Protein AF-A0A316VEH6-F1 (afdb_monomer)

Sequence (297 aa):
MTDTTSPKEAETTAIEPKDEKKEEDKIEHIIILSTRIDFNDVVLICKGDKEDCFIHFHVESAVLACVSSPFASLLTDCKNEKEDANTIKTFLNVVYGKPDLAVCDSFHHLFMVLELGDKFCATFVVDRMIFQLCEILRVYVEEQKPLTSRYSNAVILKLLSLCRKINHKQVLASQLAFNTLKSTILRHWHQYVLKCGAKFFGKCACSCRNCACVSMFCHQNRTFDDKSSKLSVDMFFPKQSSTEYFSALELLLFTNALKTYLHNGGDAEKALFEFLSPQFKMESNNAATRVVLSFVE

Foldseek 3Di:
DDDDDDDDDDDDDDDDPPPPPPPQQAEAEDELDPVCQVQFPDWDWAAAPDPRYIYTYGDHLVLLVVQFVQSVVCVVPVDDDHDYPVLVSCLVCQSVVNPPVVVPQALVSLVSNLVVCQVRVRQSSVLVSLVSLLVVLCCCLPVVDQGRYPLALCSLLVLLVVLLCVLVVVGRYDPVSSVSSVVSCQLRVVSSLVSLPWDQDAPPPDPPPDCPDPDPPVQQPSPRPPVPGPDDLCSSVVDPSNCVVDDLLSSVLLRVLVVQCRVRRNRNPRSSCSSNDPDPPPPPDDDPVVVSVVVVD

Nearest PDB structures (foldseek):
  3hqi-assembly1_B  TM=6.673E-01  e=2.520E-02  Homo sapiens
  6guw-assembly1_A-2  TM=6.532E-01  e=1.135E-01  Danio rerio

pLDDT: mean 72.26, std 20.68, range [29.27, 96.44]

Secondary structure (DSSP, 8-state):
-------------------------EEEEEES-GGGGGG--EEEEEE-SSTTEEEEEEE-HHHHHHH-HHHHHHTTS-------HHHHHHHHHHHTT-----TTS-HHHHHHHHHHHHHTT-HHHHHHHHHHHHHHHHHHHHS-PPP--TTGGGHHHHHHHHHHHHHTTSS---HHHHHHHHHHHHHHHHHHHHHTT-----------TT-----GGGGTT----TTT----GGGG-SSGGGGGGS-HHHHHHHHHHHHHHHHTTS-HHHHHHHHH-S-------SSHHHHHHTT--

Radius of gyration: 29.0 Å; Cα contacts (8 Å, |Δi|>4): 314; chains: 1; bounding box: 128×42×58 Å

Organism: NCBI:txid1280837

InterPro domains:
  IPR011333 SKP1/BTB/POZ domain superfamily [G3DSA:3.30.710.10] (19-182)
  IPR011333 SKP1/BTB/POZ domain superfamily [SSF54695] (38-135)

Structure (mmCIF, N/CA/C/O backbone):
data_AF-A0A316VEH6-F1
#
_entry.id   AF-A0A316VEH6-F1
#
loop_
_atom_site.group_PDB
_atom_site.id
_atom_site.type_symbol
_atom_site.label_atom_id
_atom_site.label_alt_id
_atom_site.label_comp_id
_atom_site.label_asym_id
_atom_site.label_entity_id
_atom_site.label_seq_id
_atom_site.pdbx_PDB_ins_code
_atom_site.Cartn_x
_atom_site.Cartn_y
_atom_site.Cartn_z
_atom_site.occupancy
_atom_site.B_iso_or_equiv
_atom_site.auth_seq_id
_atom_site.auth_comp_id
_atom_site.auth_asym_id
_atom_site.auth_atom_id
_atom_site.pdbx_PDB_model_num
ATOM 1 N N . MET A 1 1 ? -95.727 -6.169 21.060 1.00 38.12 1 MET A N 1
ATOM 2 C CA . MET A 1 1 ? -95.743 -7.132 19.942 1.00 38.12 1 MET A CA 1
ATOM 3 C C . MET A 1 1 ? -95.415 -6.341 18.689 1.00 38.12 1 MET A C 1
ATOM 5 O O . MET A 1 1 ? -96.108 -5.356 18.487 1.00 38.12 1 MET A O 1
ATOM 9 N N . THR A 1 2 ? -94.306 -6.699 18.019 1.00 33.94 2 THR A N 1
ATOM 10 C CA . THR A 1 2 ? -94.045 -6.674 16.550 1.00 33.94 2 THR A CA 1
ATOM 11 C C . THR A 1 2 ? -94.644 -5.510 15.729 1.00 33.94 2 THR A C 1
ATOM 13 O O . THR A 1 2 ? -95.835 -5.258 15.808 1.00 33.94 2 THR A O 1
ATOM 16 N N . ASP A 1 3 ? -93.962 -4.812 14.822 1.00 29.27 3 ASP A N 1
ATOM 17 C CA . ASP A 1 3 ? -92.719 -5.113 14.121 1.00 29.27 3 ASP A CA 1
ATOM 18 C C . ASP A 1 3 ? -92.273 -3.904 13.264 1.00 29.27 3 ASP A C 1
ATOM 20 O O . ASP A 1 3 ? -93.095 -3.104 12.818 1.00 29.27 3 ASP A O 1
ATOM 24 N N . THR A 1 4 ? -90.960 -3.854 13.023 1.00 35.16 4 THR A N 1
ATOM 25 C CA . THR A 1 4 ? -90.221 -3.338 11.846 1.00 35.16 4 THR A CA 1
ATOM 26 C C . THR A 1 4 ? -90.508 -1.956 11.239 1.00 35.16 4 THR A C 1
ATOM 28 O O . THR A 1 4 ? -91.369 -1.775 10.380 1.00 35.16 4 THR A O 1
ATOM 31 N N . THR A 1 5 ? -89.589 -1.031 11.525 1.00 37.81 5 THR A N 1
ATOM 32 C CA . THR A 1 5 ? -89.083 -0.009 10.596 1.00 37.81 5 THR A CA 1
ATOM 33 C C . THR A 1 5 ? -87.970 -0.589 9.715 1.00 37.81 5 THR A C 1
ATOM 35 O O . THR A 1 5 ? -87.075 -1.277 10.198 1.00 37.81 5 THR A O 1
ATOM 38 N N . SER A 1 6 ? -87.991 -0.256 8.424 1.00 36.12 6 SER A N 1
ATOM 39 C CA . SER A 1 6 ? -86.875 -0.440 7.491 1.00 36.12 6 SER A CA 1
ATOM 40 C C . SER A 1 6 ? -86.462 0.931 6.951 1.00 36.12 6 SER A C 1
ATOM 42 O O . SER A 1 6 ? -87.339 1.714 6.570 1.00 36.12 6 SER A O 1
ATOM 44 N N . PRO A 1 7 ? -85.155 1.240 6.910 1.00 41.44 7 PRO A N 1
ATOM 45 C CA . PRO A 1 7 ? -84.671 2.155 5.890 1.00 41.44 7 PRO A CA 1
ATOM 46 C C . PRO A 1 7 ? -83.412 1.655 5.166 1.00 41.44 7 PRO A C 1
ATOM 48 O O . PRO A 1 7 ? -82.453 1.194 5.774 1.00 41.44 7 PRO A O 1
ATOM 51 N N . LYS A 1 8 ? -83.481 1.829 3.842 1.00 38.91 8 LYS A N 1
ATOM 52 C CA . LYS A 1 8 ? -82.449 2.206 2.865 1.00 38.91 8 LYS A CA 1
ATOM 53 C C . LYS A 1 8 ? -80.982 1.888 3.176 1.00 38.91 8 LYS A C 1
ATOM 55 O O . LYS A 1 8 ? -80.353 2.484 4.045 1.00 38.91 8 LYS A O 1
ATOM 60 N N . GLU A 1 9 ? -80.457 1.056 2.286 1.00 39.56 9 GLU A N 1
ATOM 61 C CA . GLU A 1 9 ? -79.053 0.821 1.973 1.00 39.56 9 GLU A CA 1
ATOM 62 C C . GLU A 1 9 ? -78.254 2.124 1.809 1.00 39.56 9 GLU A C 1
ATOM 64 O O . GLU A 1 9 ? -78.638 3.032 1.068 1.00 39.56 9 GLU A O 1
ATOM 69 N N . ALA A 1 10 ? -77.105 2.166 2.480 1.00 37.22 10 ALA A N 1
ATOM 70 C CA . ALA A 1 10 ? -75.957 2.976 2.115 1.00 37.22 10 ALA A CA 1
ATOM 71 C C . ALA A 1 10 ? -74.755 2.025 2.063 1.00 37.22 10 ALA A C 1
ATOM 73 O O . ALA A 1 10 ? -74.460 1.339 3.042 1.00 37.22 10 ALA A O 1
ATOM 74 N N . GLU A 1 11 ? -74.116 1.950 0.898 1.00 41.16 11 GLU A N 1
ATOM 75 C CA . GLU A 1 11 ? -72.875 1.216 0.672 1.00 41.16 11 GLU A CA 1
ATOM 76 C C . GLU A 1 11 ? -71.759 1.768 1.565 1.00 41.16 11 GLU A C 1
ATOM 78 O O . GLU A 1 11 ? -71.368 2.931 1.453 1.00 41.16 11 GLU A O 1
ATOM 83 N N . THR A 1 12 ? -71.200 0.909 2.415 1.00 36.62 12 THR A N 1
ATOM 84 C CA . THR A 1 12 ? -69.905 1.131 3.060 1.00 36.62 12 THR A CA 1
ATOM 85 C C . THR A 1 12 ? -68.907 0.175 2.423 1.00 36.62 12 THR A C 1
ATOM 87 O O . THR A 1 12 ? -68.915 -1.027 2.679 1.00 36.62 12 THR A O 1
ATOM 90 N N . THR A 1 13 ? -68.038 0.717 1.573 1.00 35.31 13 THR A N 1
ATOM 91 C CA . THR A 1 13 ? -66.816 0.058 1.105 1.00 35.31 13 THR A CA 1
ATOM 92 C C . THR A 1 13 ? -65.966 -0.350 2.305 1.00 35.31 13 THR A C 1
ATOM 94 O O . THR A 1 13 ? -65.446 0.504 3.026 1.00 35.31 13 THR A O 1
ATOM 97 N N . ALA A 1 14 ? -65.832 -1.659 2.517 1.00 34.91 14 ALA A N 1
ATOM 98 C CA . ALA A 1 14 ? -64.872 -2.232 3.444 1.00 34.91 14 ALA A CA 1
ATOM 99 C C . ALA A 1 14 ? -63.454 -1.942 2.932 1.00 34.91 14 ALA A C 1
ATOM 101 O O . ALA A 1 14 ? -63.047 -2.419 1.875 1.00 34.91 14 ALA A O 1
ATOM 102 N N . ILE A 1 15 ? -62.713 -1.128 3.678 1.00 42.28 15 ILE A N 1
ATOM 103 C CA . ILE A 1 15 ? -61.266 -1.008 3.529 1.00 42.28 15 ILE A CA 1
ATOM 104 C C . ILE A 1 15 ? -60.682 -2.260 4.185 1.00 42.28 15 ILE A C 1
ATOM 106 O O . ILE A 1 15 ? -60.662 -2.366 5.410 1.00 42.28 15 ILE A O 1
ATOM 110 N N . GLU A 1 16 ? -60.252 -3.227 3.376 1.00 38.31 16 GLU A N 1
ATOM 111 C CA . GLU A 1 16 ? -59.355 -4.281 3.848 1.00 38.31 16 GLU A CA 1
ATOM 112 C C . GLU A 1 16 ? -58.049 -3.629 4.334 1.00 38.31 16 GLU A C 1
ATOM 114 O O . GLU A 1 16 ? -57.488 -2.783 3.623 1.00 38.31 16 GLU A O 1
ATOM 119 N N . PRO A 1 17 ? -57.534 -3.984 5.523 1.00 39.78 17 PRO A N 1
ATOM 120 C CA . PRO A 1 17 ? -56.205 -3.559 5.912 1.00 39.78 17 PRO A CA 1
ATOM 121 C C . PRO A 1 17 ? -55.207 -4.275 4.999 1.00 39.78 17 PRO A C 1
ATOM 123 O O . PRO A 1 17 ? -55.058 -5.495 5.043 1.00 39.78 17 PRO A O 1
ATOM 126 N N . LYS A 1 18 ? -54.525 -3.506 4.145 1.00 38.78 18 LYS A N 1
ATOM 127 C CA . LYS A 1 18 ? -53.289 -3.959 3.514 1.00 38.78 18 LYS A CA 1
ATOM 128 C C . LYS A 1 18 ? -52.287 -4.213 4.634 1.00 38.78 18 LYS A C 1
ATOM 130 O O . LYS A 1 18 ? -51.744 -3.267 5.198 1.00 38.78 18 LYS A O 1
ATOM 135 N N . ASP A 1 19 ? -52.060 -5.485 4.937 1.00 39.12 19 ASP A N 1
ATOM 136 C CA . ASP A 1 19 ? -50.868 -5.934 5.643 1.00 39.12 19 ASP A CA 1
ATOM 137 C C . ASP A 1 19 ? -49.646 -5.528 4.807 1.00 39.12 19 ASP A C 1
ATOM 139 O O . ASP A 1 19 ? -49.208 -6.236 3.895 1.00 39.12 19 ASP A O 1
ATOM 143 N N . GLU A 1 20 ? -49.103 -4.348 5.100 1.00 39.25 20 GLU A N 1
ATOM 144 C CA . GLU A 1 20 ? -47.724 -4.011 4.782 1.00 39.25 20 GLU A CA 1
ATOM 145 C C . GLU A 1 20 ? -46.841 -4.985 5.564 1.00 39.25 20 GLU A C 1
ATOM 147 O O . GLU A 1 20 ? -46.503 -4.770 6.730 1.00 39.25 20 GLU A O 1
ATOM 152 N N . LYS A 1 21 ? -46.477 -6.098 4.920 1.00 39.72 21 LYS A N 1
ATOM 153 C CA . LYS A 1 21 ? -45.312 -6.880 5.324 1.00 39.72 21 LYS A CA 1
ATOM 154 C C . LYS A 1 21 ? -44.117 -5.933 5.296 1.00 39.72 21 LYS A C 1
ATOM 156 O O . LYS A 1 21 ? -43.574 -5.662 4.231 1.00 39.72 21 LYS A O 1
ATOM 161 N N . LYS A 1 22 ? -43.732 -5.420 6.464 1.00 43.75 22 LYS A N 1
ATOM 162 C CA . LYS A 1 22 ? -42.400 -4.862 6.678 1.00 43.75 22 LYS A CA 1
ATOM 163 C C . LYS A 1 22 ? -41.411 -5.967 6.316 1.00 43.75 22 LYS A C 1
ATOM 165 O O . LYS A 1 22 ? -41.354 -6.976 7.014 1.00 43.75 22 LYS A O 1
ATOM 170 N N . GLU A 1 23 ? -40.712 -5.814 5.196 1.00 49.28 23 GLU A N 1
ATOM 171 C CA . GLU A 1 23 ? -39.486 -6.566 4.949 1.00 49.28 23 GLU A CA 1
ATOM 172 C C . GLU A 1 23 ? -38.559 -6.278 6.131 1.00 49.28 23 GLU A C 1
ATOM 174 O O . GLU A 1 23 ? -38.176 -5.136 6.373 1.00 49.28 23 GLU A O 1
ATOM 179 N N . GLU A 1 24 ? -38.314 -7.294 6.957 1.00 57.66 24 GLU A N 1
ATOM 180 C CA . GLU A 1 24 ? -37.344 -7.195 8.039 1.00 57.66 24 GLU A CA 1
ATOM 181 C C . GLU A 1 24 ? -35.957 -7.082 7.404 1.00 57.66 24 GLU A C 1
ATOM 183 O O . GLU A 1 24 ? -35.523 -7.995 6.695 1.00 57.66 24 GLU A O 1
ATOM 188 N N . ASP A 1 25 ? -35.281 -5.958 7.649 1.00 69.62 25 ASP A N 1
ATOM 189 C CA . ASP A 1 25 ? -33.895 -5.738 7.240 1.00 69.62 25 ASP A CA 1
ATOM 190 C C . ASP A 1 25 ? -33.041 -6.959 7.615 1.00 69.62 25 ASP A C 1
ATOM 192 O O . ASP A 1 25 ? -33.039 -7.426 8.761 1.00 69.62 25 ASP A O 1
ATOM 196 N N . LYS A 1 26 ? -32.292 -7.501 6.651 1.00 82.06 26 LYS A N 1
ATOM 197 C CA . LYS A 1 26 ? -31.475 -8.691 6.889 1.00 82.06 26 LYS A CA 1
ATOM 198 C C . LYS A 1 26 ? -30.184 -8.287 7.594 1.00 82.06 26 LYS A C 1
ATOM 200 O O . LYS A 1 26 ? -29.295 -7.696 6.984 1.00 82.06 26 LYS A O 1
ATOM 205 N N . ILE A 1 27 ? -30.053 -8.654 8.867 1.00 84.94 27 ILE A N 1
ATOM 206 C CA . ILE A 1 27 ? -28.862 -8.343 9.669 1.00 84.94 27 ILE A CA 1
ATOM 207 C C . ILE A 1 27 ? -27.921 -9.554 9.722 1.00 84.94 27 ILE A C 1
ATOM 209 O O . ILE A 1 27 ? -28.281 -10.629 10.201 1.00 84.94 27 ILE A O 1
ATOM 213 N N . GLU A 1 28 ? -26.690 -9.379 9.248 1.00 88.06 28 GLU A N 1
ATOM 214 C CA . GLU A 1 28 ? -25.591 -10.332 9.406 1.00 88.06 28 GLU A CA 1
ATOM 215 C C . GLU A 1 28 ? -24.709 -9.919 10.588 1.00 88.06 28 GLU A C 1
ATOM 217 O O . GLU A 1 28 ? -24.272 -8.775 10.678 1.00 88.06 28 GLU A O 1
ATOM 222 N N . HIS A 1 29 ? -24.407 -10.853 11.490 1.00 88.56 29 HIS A N 1
ATOM 223 C CA . HIS A 1 29 ? -23.546 -10.606 12.647 1.00 88.56 29 HIS A CA 1
ATOM 224 C C . HIS A 1 29 ? -22.175 -11.248 12.433 1.00 88.56 29 HIS A C 1
ATOM 226 O O . HIS A 1 29 ? -22.069 -12.465 12.276 1.00 88.56 29 HIS A O 1
ATOM 232 N N . ILE A 1 30 ? -21.118 -10.439 12.473 1.00 87.25 30 ILE A N 1
ATOM 233 C CA . ILE A 1 30 ? -19.733 -10.884 12.324 1.00 87.25 30 ILE A CA 1
ATOM 234 C C . ILE A 1 30 ? -18.995 -10.704 13.649 1.00 87.25 30 ILE A C 1
ATOM 236 O O . ILE A 1 30 ? -18.899 -9.603 14.190 1.00 87.25 30 ILE A O 1
ATOM 240 N N . ILE A 1 31 ? -18.425 -11.805 14.138 1.00 86.25 31 ILE A N 1
ATOM 241 C CA . ILE A 1 31 ? -17.541 -11.838 15.306 1.00 86.25 31 ILE A CA 1
ATOM 242 C C . ILE A 1 31 ? -16.130 -12.167 14.814 1.00 86.25 31 ILE A C 1
ATOM 244 O O . ILE A 1 31 ? -15.889 -13.249 14.276 1.00 86.25 31 ILE A O 1
ATOM 248 N N . ILE A 1 32 ? -15.192 -11.237 15.001 1.00 85.00 32 ILE A N 1
ATOM 249 C CA . ILE A 1 32 ? -13.810 -11.361 14.506 1.00 85.00 32 ILE A CA 1
ATOM 250 C C . ILE A 1 32 ? -13.037 -12.435 15.292 1.00 85.00 32 ILE A C 1
ATOM 252 O O . ILE A 1 32 ? -12.416 -13.347 14.729 1.00 85.00 32 ILE A O 1
ATOM 256 N N . LEU A 1 33 ? -13.116 -12.378 16.624 1.00 84.75 33 LEU A N 1
ATOM 257 C CA . LEU A 1 33 ? -12.532 -13.369 17.525 1.00 84.75 33 LEU A CA 1
ATOM 258 C C . LEU A 1 33 ? -13.621 -14.021 18.381 1.00 84.75 33 LEU A C 1
ATOM 260 O O . LEU A 1 33 ? -14.063 -13.459 19.374 1.00 84.75 33 LEU A O 1
ATOM 264 N N . SER A 1 34 ? -14.024 -15.243 18.021 1.00 85.06 34 SER A N 1
ATOM 265 C CA . SER A 1 34 ? -15.032 -16.007 18.772 1.00 85.06 34 SER A CA 1
ATOM 266 C C . SER A 1 34 ? -14.657 -16.230 20.239 1.00 85.06 34 SER A C 1
ATOM 268 O O . SER A 1 34 ? -15.530 -16.241 21.096 1.00 85.06 34 SER A O 1
ATOM 270 N N . THR A 1 35 ? -13.364 -16.342 20.551 1.00 86.31 35 THR A N 1
ATOM 271 C CA . THR A 1 35 ? -12.861 -16.488 21.926 1.00 86.31 35 THR A CA 1
ATOM 272 C C . THR A 1 35 ? -12.962 -15.212 22.765 1.00 86.31 35 THR A C 1
ATOM 274 O O . THR A 1 35 ? -12.617 -15.244 23.943 1.00 86.31 35 THR A O 1
ATOM 277 N N . ARG A 1 36 ? -13.391 -14.088 22.179 1.00 84.69 36 ARG A N 1
ATOM 278 C CA . ARG A 1 36 ? -13.504 -12.785 22.851 1.00 84.69 36 ARG A CA 1
ATOM 279 C C . ARG A 1 36 ? -14.922 -12.212 22.821 1.00 84.69 36 ARG A C 1
ATOM 281 O O . ARG A 1 36 ? -15.106 -11.043 23.130 1.00 84.69 36 ARG A O 1
ATOM 288 N N . ILE A 1 37 ? -15.917 -13.031 22.476 1.00 87.19 37 ILE A N 1
ATOM 289 C CA . ILE A 1 37 ? -17.304 -12.585 22.298 1.00 87.19 37 ILE A CA 1
ATOM 290 C C . ILE A 1 37 ? -17.864 -11.848 23.524 1.00 87.19 37 ILE A C 1
ATOM 292 O O . ILE A 1 37 ? -18.545 -10.840 23.363 1.00 87.19 37 ILE A O 1
ATOM 296 N N . ASP A 1 38 ? -17.511 -12.303 24.728 1.00 89.56 38 ASP A N 1
ATOM 297 C CA . ASP A 1 38 ? -18.003 -11.752 25.995 1.00 89.56 38 ASP A CA 1
ATOM 298 C C . ASP A 1 38 ? -17.472 -10.340 26.298 1.00 89.56 38 ASP A C 1
ATOM 300 O O . ASP A 1 38 ? -17.966 -9.680 27.209 1.00 89.56 38 ASP A O 1
ATOM 304 N N . PHE A 1 39 ? -16.465 -9.870 25.554 1.00 89.25 39 PHE A N 1
ATOM 305 C CA . PHE A 1 39 ? -15.847 -8.556 25.749 1.00 89.25 39 PHE A CA 1
ATOM 306 C C . PHE A 1 39 ? -16.327 -7.502 24.747 1.00 89.25 39 PHE A C 1
ATOM 308 O O . PHE A 1 39 ? -15.952 -6.340 24.881 1.00 89.25 39 PHE A O 1
ATOM 315 N N . ASN A 1 40 ? -17.134 -7.890 23.755 1.00 89.44 40 ASN A N 1
ATOM 316 C CA . ASN A 1 40 ? -17.640 -6.970 22.742 1.00 89.44 40 ASN A CA 1
ATOM 317 C C . ASN A 1 40 ? -18.602 -5.958 23.375 1.00 89.44 40 ASN A C 1
ATOM 319 O O . ASN A 1 40 ? -19.649 -6.328 23.905 1.00 89.44 40 ASN A O 1
ATOM 323 N N . ASP A 1 41 ? -18.260 -4.678 23.282 1.00 89.81 41 ASP A N 1
ATOM 324 C CA . ASP A 1 41 ? -19.015 -3.555 23.847 1.00 89.81 41 ASP A CA 1
ATOM 325 C C . ASP A 1 41 ? -19.444 -2.533 22.779 1.00 89.81 41 ASP A C 1
ATOM 327 O O . ASP A 1 41 ? -20.189 -1.598 23.074 1.00 89.81 41 ASP A O 1
ATOM 331 N N . VAL A 1 42 ? -19.015 -2.731 21.528 1.00 88.00 42 VAL A N 1
ATOM 332 C CA . VAL A 1 42 ? -19.328 -1.877 20.380 1.00 88.00 42 VAL A CA 1
ATOM 333 C C . VAL A 1 42 ? -19.772 -2.719 19.187 1.00 88.00 42 VAL A C 1
ATOM 335 O O . VAL A 1 42 ? -19.231 -3.790 18.907 1.00 88.00 42 VAL A O 1
ATOM 338 N N . VAL A 1 43 ? -20.733 -2.183 18.429 1.00 87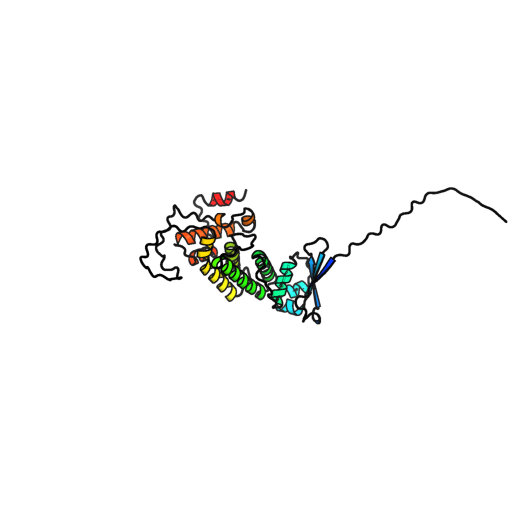.62 43 VAL A N 1
ATOM 339 C CA . VAL A 1 43 ? -21.146 -2.724 17.132 1.00 87.62 43 VAL A CA 1
ATOM 340 C C . VAL A 1 43 ? -20.867 -1.693 16.045 1.00 87.62 43 VAL A C 1
ATOM 342 O O . VAL A 1 43 ? -21.453 -0.612 16.050 1.00 87.62 43 VAL A O 1
ATOM 345 N N . LEU A 1 44 ? -19.992 -2.030 15.097 1.00 86.44 44 LEU A N 1
ATOM 346 C CA . LEU A 1 44 ? -19.825 -1.249 13.871 1.00 86.44 44 LEU A CA 1
ATOM 347 C C . LEU A 1 44 ? -20.838 -1.744 12.840 1.00 86.44 44 LEU A C 1
ATOM 349 O O . LEU A 1 44 ? -20.894 -2.940 12.550 1.00 86.44 44 LEU A O 1
ATOM 353 N N . ILE A 1 45 ? -21.638 -0.832 12.296 1.00 85.06 45 ILE A N 1
ATOM 354 C CA . ILE A 1 45 ? -22.699 -1.159 11.341 1.00 85.06 45 ILE A CA 1
ATOM 355 C C . ILE A 1 45 ? -22.251 -0.733 9.947 1.00 85.06 45 ILE A C 1
ATOM 357 O O . ILE A 1 45 ? -21.924 0.431 9.714 1.00 85.06 45 ILE A O 1
ATOM 361 N N . CYS A 1 46 ? -22.266 -1.673 9.010 1.00 83.12 46 CYS A N 1
ATOM 362 C CA . CYS A 1 46 ? -21.955 -1.434 7.606 1.00 83.12 46 CYS A CA 1
ATOM 363 C C . CYS A 1 46 ? -23.139 -1.841 6.739 1.00 83.12 46 CYS A C 1
ATOM 365 O O . CYS A 1 46 ? -23.836 -2.809 7.040 1.00 83.12 46 CYS A O 1
ATOM 367 N N . LYS A 1 47 ? -23.353 -1.135 5.630 1.00 80.12 47 LYS A N 1
ATOM 368 C CA . LYS A 1 47 ? -24.300 -1.595 4.615 1.00 80.12 47 LYS A CA 1
ATOM 369 C C . LYS A 1 47 ? -23.636 -2.715 3.808 1.00 80.12 47 LYS A C 1
ATOM 371 O O . LYS A 1 47 ? -22.514 -2.538 3.343 1.00 80.12 47 LYS A O 1
ATOM 376 N N . GLY A 1 48 ? -24.300 -3.860 3.688 1.00 75.38 48 GLY A N 1
ATOM 377 C CA . GLY A 1 48 ? -23.843 -4.977 2.866 1.00 75.38 48 GLY A CA 1
ATOM 378 C C . GLY A 1 48 ? -24.062 -4.736 1.370 1.00 75.38 48 GLY A C 1
ATOM 379 O O . GLY A 1 48 ? -24.717 -3.776 0.965 1.00 75.38 48 GLY A O 1
ATOM 380 N N . ASP A 1 49 ? -23.538 -5.646 0.545 1.00 70.69 49 ASP A N 1
ATOM 381 C CA . ASP A 1 49 ? -23.602 -5.552 -0.925 1.00 70.69 49 ASP A CA 1
ATOM 382 C C . ASP A 1 49 ? -25.016 -5.719 -1.502 1.00 70.69 49 ASP A C 1
ATOM 384 O O . ASP A 1 49 ? -25.277 -5.356 -2.649 1.00 70.69 49 ASP A O 1
ATOM 388 N N . LYS A 1 50 ? -25.931 -6.311 -0.730 1.00 73.31 50 LYS A N 1
ATOM 389 C CA . LYS A 1 50 ? -27.330 -6.512 -1.122 1.00 73.31 50 LYS A CA 1
ATOM 390 C C . LYS A 1 50 ? -28.181 -5.371 -0.577 1.00 73.31 50 LYS A C 1
ATOM 392 O O . LYS A 1 50 ? -27.943 -4.917 0.544 1.00 73.31 50 LYS A O 1
ATOM 397 N N . GLU A 1 51 ? -29.171 -4.936 -1.359 1.00 67.25 51 GLU A N 1
ATOM 398 C CA . GLU A 1 51 ? -30.209 -4.026 -0.864 1.00 67.25 51 GLU A CA 1
ATOM 399 C C . GLU A 1 51 ? -30.800 -4.608 0.434 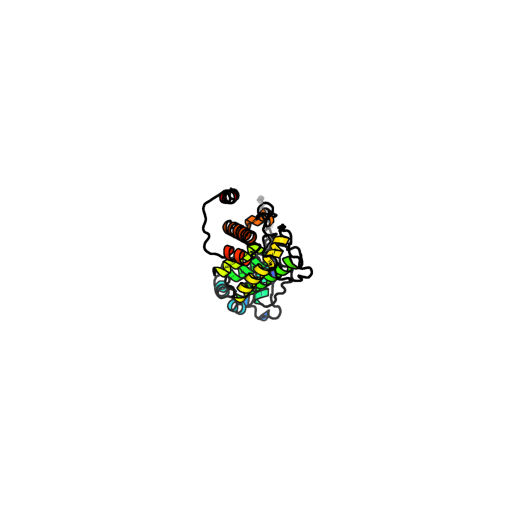1.00 67.25 51 GLU A C 1
ATOM 401 O O . GLU A 1 51 ? -30.981 -5.821 0.556 1.00 67.25 51 GLU A O 1
ATOM 406 N N . ASP A 1 52 ? -30.931 -3.739 1.438 1.00 70.25 52 ASP A N 1
ATOM 407 C CA . ASP A 1 52 ? -31.494 -4.029 2.766 1.00 70.25 52 ASP A CA 1
ATOM 408 C C . ASP A 1 52 ? -30.753 -5.077 3.618 1.00 70.25 52 ASP A C 1
ATOM 410 O O . ASP A 1 52 ? -31.305 -5.675 4.543 1.00 70.25 52 ASP A O 1
ATOM 414 N N . CYS A 1 53 ? -29.456 -5.274 3.349 1.00 79.69 53 CYS A N 1
ATOM 415 C CA . CYS A 1 53 ? -28.570 -6.045 4.216 1.00 79.69 53 CYS A CA 1
ATOM 416 C C . CYS A 1 53 ? -27.676 -5.121 5.054 1.00 79.69 53 CYS A C 1
ATOM 418 O O . CYS A 1 53 ? -26.937 -4.300 4.504 1.00 79.69 53 CYS A O 1
ATOM 420 N N . PHE A 1 54 ? -27.669 -5.305 6.374 1.00 83.88 54 PHE A N 1
ATOM 421 C CA . PHE A 1 54 ? -26.720 -4.657 7.284 1.00 83.88 54 PHE A CA 1
ATOM 422 C C . PHE A 1 54 ? -25.777 -5.692 7.887 1.00 83.88 54 PHE A C 1
ATOM 424 O O . PHE A 1 54 ? -26.183 -6.799 8.225 1.00 83.88 54 PHE A O 1
ATOM 431 N N . ILE A 1 55 ? -24.507 -5.331 8.015 1.00 87.12 55 ILE A N 1
ATOM 432 C CA . ILE A 1 55 ? -23.461 -6.175 8.583 1.00 87.12 55 ILE A CA 1
ATOM 433 C C . ILE A 1 55 ? -22.998 -5.527 9.883 1.00 87.12 55 ILE A C 1
ATOM 435 O O . ILE A 1 55 ? -22.540 -4.387 9.897 1.00 87.12 55 ILE A O 1
ATOM 439 N N . HIS A 1 56 ? -23.159 -6.255 10.981 1.00 90.25 56 HIS A N 1
ATOM 440 C CA . HIS A 1 56 ? -22.841 -5.832 12.335 1.00 90.25 56 HIS A CA 1
ATOM 441 C C . HIS A 1 56 ? -21.541 -6.499 12.777 1.00 90.25 56 HIS A C 1
ATOM 443 O O . HIS A 1 56 ? -21.507 -7.706 13.024 1.00 90.25 56 HIS A O 1
ATOM 449 N N . PHE A 1 57 ? -20.475 -5.716 12.908 1.00 89.62 57 PHE A N 1
ATOM 450 C CA . PHE A 1 57 ? -19.199 -6.173 13.447 1.00 89.62 57 PHE A CA 1
ATOM 451 C C . PHE A 1 57 ? -19.159 -5.931 14.950 1.00 89.62 57 PHE A C 1
ATOM 453 O O . PHE A 1 57 ? -19.147 -4.786 15.397 1.00 89.62 57 PHE A O 1
ATOM 460 N N . HIS A 1 58 ? -19.123 -7.015 15.720 1.00 90.19 58 HIS A N 1
ATOM 461 C CA . HIS A 1 58 ? -19.025 -6.964 17.179 1.00 90.19 58 HIS A CA 1
ATOM 462 C C . HIS A 1 58 ? -17.553 -6.906 17.573 1.00 90.19 58 HIS A C 1
ATOM 464 O O . HIS A 1 58 ? -16.782 -7.801 17.205 1.00 90.19 58 HIS A O 1
ATOM 470 N N . VAL A 1 59 ? -17.169 -5.831 18.259 1.00 90.69 59 VAL A N 1
ATOM 471 C CA . VAL A 1 59 ? -15.774 -5.478 18.552 1.00 90.69 59 VAL A CA 1
ATOM 472 C C . VAL A 1 59 ? -15.644 -4.847 19.937 1.00 90.69 59 VAL A C 1
ATOM 474 O O . VAL A 1 59 ? -16.628 -4.415 20.538 1.00 90.69 59 VAL A O 1
ATOM 477 N N . GLU A 1 60 ? -14.411 -4.766 20.428 1.00 91.19 60 GLU A N 1
ATOM 478 C CA . GLU A 1 60 ? -14.073 -4.102 21.684 1.00 91.19 60 GLU A CA 1
ATOM 479 C C . GLU A 1 60 ? -13.553 -2.683 21.435 1.00 91.19 60 GLU A C 1
ATOM 481 O O . GLU A 1 60 ? -12.522 -2.479 20.781 1.00 91.19 60 GLU A O 1
ATOM 486 N N . SER A 1 61 ? -14.213 -1.699 22.039 1.00 88.56 61 SER A N 1
ATOM 487 C CA . SER A 1 61 ? -13.832 -0.286 22.028 1.00 88.56 61 SER A CA 1
ATOM 488 C C . SER A 1 61 ? -12.374 -0.085 22.443 1.00 88.56 61 SER A C 1
ATOM 490 O O . SER A 1 61 ? -11.634 0.657 21.796 1.00 88.56 61 SER A O 1
ATOM 492 N N . ALA A 1 62 ? -11.934 -0.811 23.475 1.00 89.00 62 ALA A N 1
ATOM 493 C CA . ALA A 1 62 ? -10.578 -0.748 24.002 1.00 89.00 62 ALA A CA 1
ATOM 494 C C . ALA A 1 62 ? -9.530 -1.189 22.968 1.00 89.00 62 ALA A C 1
ATOM 496 O O . ALA A 1 62 ? -8.479 -0.562 22.855 1.00 89.00 62 ALA A O 1
ATOM 497 N N . VAL A 1 63 ? -9.817 -2.232 22.180 1.00 89.69 63 VAL A N 1
ATOM 498 C CA . VAL A 1 63 ? -8.904 -2.711 21.130 1.00 89.69 63 VAL A CA 1
ATOM 499 C C . VAL A 1 63 ? -8.804 -1.678 20.010 1.00 89.69 63 VAL A C 1
ATOM 501 O O . VAL A 1 63 ? -7.697 -1.338 19.591 1.00 89.69 63 VAL A O 1
ATOM 504 N N . LEU A 1 64 ? -9.939 -1.127 19.567 1.00 88.06 64 LEU A N 1
ATOM 505 C CA . LEU A 1 64 ? -9.957 -0.082 18.541 1.00 88.06 64 LEU A CA 1
ATOM 506 C C . LEU A 1 64 ? -9.199 1.174 18.991 1.00 88.06 64 LEU A C 1
ATOM 508 O O . LEU A 1 64 ? -8.377 1.699 18.237 1.00 88.06 64 LEU A O 1
ATOM 512 N N . ALA A 1 65 ? -9.409 1.606 20.237 1.00 85.75 65 ALA A N 1
ATOM 513 C CA . ALA A 1 65 ? -8.730 2.758 20.822 1.00 85.75 65 ALA A CA 1
ATOM 514 C C . ALA A 1 65 ? -7.211 2.550 20.954 1.00 85.75 65 ALA A C 1
ATOM 516 O O . ALA A 1 65 ? -6.446 3.499 20.784 1.00 85.75 65 ALA A O 1
ATOM 517 N N . CYS A 1 66 ? -6.752 1.317 21.210 1.00 87.25 66 CYS A N 1
ATOM 518 C CA . CYS A 1 66 ? -5.323 0.994 21.227 1.00 87.25 66 CYS A CA 1
ATOM 519 C C . CYS A 1 66 ? -4.665 1.115 19.847 1.00 87.25 66 CYS A C 1
ATOM 521 O O . CYS A 1 66 ? -3.479 1.437 19.769 1.00 87.25 66 CYS A O 1
ATOM 523 N N . VAL A 1 67 ? -5.399 0.836 18.767 1.00 85.44 67 VAL A N 1
ATOM 524 C CA . VAL A 1 67 ? -4.844 0.858 17.405 1.00 85.44 67 VAL A CA 1
ATOM 525 C C . VAL A 1 67 ? -4.962 2.233 16.749 1.00 85.44 67 VAL A C 1
ATOM 527 O O . VAL A 1 67 ? -4.177 2.551 15.855 1.00 85.44 67 VAL A O 1
ATOM 530 N N . SER A 1 68 ? -5.913 3.060 17.179 1.00 81.44 68 SER A N 1
ATOM 531 C CA . SER A 1 68 ? -6.220 4.321 16.513 1.00 81.44 68 SER A CA 1
ATOM 532 C C . SER A 1 68 ? -6.911 5.312 17.446 1.00 81.44 68 SER A C 1
ATOM 534 O O . SER A 1 68 ? -8.012 5.076 17.947 1.00 81.44 68 SER A O 1
ATOM 536 N N . SER A 1 69 ? -6.295 6.484 17.610 1.00 76.19 69 SER A N 1
ATOM 537 C CA . SER A 1 69 ? -6.941 7.612 18.279 1.00 76.19 69 SER A CA 1
ATOM 538 C C . SER A 1 69 ? -8.162 8.149 17.512 1.00 76.19 69 SER A C 1
ATOM 540 O O . SER A 1 69 ? -9.154 8.444 18.178 1.00 76.19 69 SER A O 1
ATOM 542 N N . PRO A 1 70 ? -8.188 8.211 16.159 1.00 76.25 70 PRO A N 1
ATOM 543 C CA . PRO A 1 70 ? -9.414 8.513 15.420 1.00 76.25 70 PRO A CA 1
ATOM 544 C C . PRO A 1 70 ? -10.575 7.558 15.695 1.00 76.25 70 PRO A C 1
ATOM 546 O O . PRO A 1 70 ? -11.703 8.027 15.805 1.00 76.25 70 PRO A O 1
ATOM 549 N N . PHE A 1 71 ? -10.335 6.250 15.843 1.00 73.00 71 PHE A N 1
ATOM 550 C CA . PHE A 1 71 ? -11.399 5.309 16.204 1.00 73.00 71 PHE A CA 1
ATOM 551 C C . PHE A 1 71 ? -11.976 5.626 17.584 1.00 73.00 71 PHE A C 1
ATOM 553 O O . PHE A 1 71 ? -13.193 5.638 17.733 1.00 73.00 71 PHE A O 1
ATOM 560 N N . ALA A 1 72 ? -11.136 5.975 18.563 1.00 63.62 72 ALA A N 1
ATOM 561 C CA . ALA A 1 72 ? -11.614 6.414 19.875 1.00 63.62 72 ALA A CA 1
ATOM 562 C C . ALA A 1 72 ? -12.536 7.649 19.782 1.00 63.62 72 ALA A C 1
ATOM 564 O O . ALA A 1 72 ? -13.504 7.746 20.530 1.00 63.62 72 ALA A O 1
ATOM 565 N N . SER A 1 73 ? -12.276 8.562 18.838 1.00 65.75 73 SER A N 1
ATOM 566 C CA . SER A 1 73 ? -13.138 9.723 18.565 1.00 65.75 73 SER A CA 1
ATOM 567 C C . SER A 1 73 ? -14.379 9.385 17.723 1.00 65.75 73 SER A C 1
ATOM 569 O O . SER A 1 73 ? -15.444 9.955 17.943 1.00 65.75 73 SER A O 1
ATOM 571 N N . LEU A 1 74 ? -14.297 8.434 16.789 1.00 66.94 74 LEU A N 1
ATOM 572 C CA . LEU A 1 74 ? -15.447 7.992 15.987 1.00 66.94 74 LEU A CA 1
ATOM 573 C C . LEU A 1 74 ? -16.495 7.252 16.823 1.00 66.94 74 LEU A C 1
ATOM 575 O O . LEU A 1 74 ? -17.685 7.363 16.553 1.00 66.94 74 LEU A O 1
ATOM 579 N N . LEU A 1 75 ? -16.068 6.545 17.872 1.00 58.12 75 LEU A N 1
ATOM 580 C CA . LEU A 1 75 ? -16.980 5.952 18.856 1.00 58.12 75 LEU A CA 1
ATOM 581 C C . LEU A 1 75 ? -17.813 7.010 19.599 1.00 58.12 75 LEU A C 1
ATOM 583 O O . LEU A 1 75 ? -18.828 6.673 20.201 1.00 58.12 75 LEU A O 1
ATOM 587 N N . THR A 1 76 ? -17.406 8.282 19.539 1.00 51.75 76 THR A N 1
ATOM 588 C CA . THR A 1 76 ? -18.150 9.412 20.112 1.00 51.75 76 THR A CA 1
ATOM 589 C C . THR A 1 76 ? -18.933 10.225 19.074 1.00 51.75 76 THR A C 1
ATOM 591 O O . THR A 1 76 ? -19.974 10.777 19.417 1.00 51.75 76 THR A O 1
ATOM 594 N N . ASP A 1 77 ? -18.503 10.237 17.805 1.00 48.66 77 ASP A N 1
ATOM 595 C CA . ASP A 1 77 ? -19.128 10.985 16.706 1.00 48.66 77 ASP A CA 1
ATOM 596 C C . ASP A 1 77 ? -19.677 10.035 15.623 1.00 48.66 77 ASP A C 1
ATOM 598 O O . ASP A 1 77 ? -18.950 9.551 14.755 1.00 48.66 77 ASP A O 1
ATOM 602 N N . CYS A 1 78 ? -20.994 9.802 15.635 1.00 50.00 78 CYS A N 1
ATOM 603 C CA . CYS A 1 78 ? -21.708 8.935 14.687 1.00 50.00 78 CYS A CA 1
ATOM 604 C C . CYS A 1 78 ? -21.806 9.553 13.275 1.00 50.00 78 CYS A C 1
ATOM 606 O O . CYS A 1 78 ? -22.883 9.970 12.838 1.00 50.00 78 CYS A O 1
ATOM 608 N N . LYS A 1 79 ? -20.693 9.647 12.541 1.00 54.41 79 LYS A N 1
ATOM 609 C CA . LYS A 1 79 ? -20.713 10.027 11.120 1.00 54.41 79 LYS A CA 1
ATOM 610 C C . LYS A 1 79 ? -20.858 8.794 10.229 1.00 54.41 79 LYS A C 1
ATOM 612 O O . LYS A 1 79 ? -20.102 7.836 10.344 1.00 54.41 79 LYS A O 1
ATOM 617 N N . ASN A 1 80 ? -21.815 8.861 9.304 1.00 55.00 80 ASN A N 1
ATOM 618 C CA . ASN A 1 80 ? -22.059 7.830 8.298 1.00 55.00 80 ASN A CA 1
ATOM 619 C C . ASN A 1 80 ? -21.018 7.921 7.180 1.00 55.00 80 ASN A C 1
ATOM 621 O O . ASN A 1 80 ? -21.196 8.668 6.216 1.00 55.00 80 ASN A O 1
ATOM 625 N N . GLU A 1 81 ? -19.947 7.146 7.291 1.00 61.94 81 GLU A N 1
ATOM 626 C CA . GLU A 1 81 ? -19.001 6.949 6.197 1.00 61.94 81 GLU A CA 1
ATOM 627 C C . GLU A 1 81 ? -19.273 5.603 5.518 1.00 61.94 81 GLU A C 1
ATOM 629 O O . GLU A 1 81 ? -19.448 4.577 6.173 1.00 61.94 81 GLU A O 1
ATOM 634 N N . LYS A 1 82 ? -19.378 5.619 4.184 1.00 70.50 82 LYS A N 1
ATOM 635 C CA . LYS A 1 82 ? -19.640 4.416 3.388 1.00 70.50 82 LYS A CA 1
ATOM 636 C C . LYS A 1 82 ? -18.322 3.703 3.122 1.00 70.50 82 LYS A C 1
ATOM 638 O O . LYS A 1 82 ? -17.598 4.086 2.210 1.00 70.50 82 LYS A O 1
ATOM 643 N N . GLU A 1 83 ? -18.050 2.674 3.904 1.00 80.19 83 GLU A N 1
ATOM 644 C CA . GLU A 1 83 ? -16.925 1.768 3.698 1.00 80.19 83 GLU A CA 1
ATOM 645 C C . GLU A 1 83 ? -17.443 0.379 3.326 1.00 80.19 83 GLU A C 1
ATOM 647 O O . GLU A 1 83 ? -18.494 -0.058 3.804 1.00 80.19 83 GLU A O 1
ATOM 652 N N . ASP A 1 84 ? -16.702 -0.305 2.459 1.00 84.12 84 ASP A N 1
ATOM 653 C CA . ASP A 1 84 ? -17.005 -1.674 2.056 1.00 84.12 84 ASP A CA 1
ATOM 654 C C . ASP A 1 84 ? -16.847 -2.638 3.246 1.00 84.12 84 ASP A C 1
ATOM 656 O O . ASP A 1 84 ? -15.833 -2.635 3.955 1.00 84.12 84 ASP A O 1
ATOM 660 N N . ALA A 1 85 ? -17.849 -3.492 3.459 1.00 84.94 85 ALA A N 1
ATOM 661 C CA . ALA A 1 85 ? -17.884 -4.393 4.605 1.00 84.94 85 ALA A CA 1
ATOM 662 C C . ALA A 1 85 ? -16.751 -5.427 4.564 1.00 84.94 85 ALA A C 1
ATOM 664 O O . ALA A 1 85 ? -16.203 -5.786 5.610 1.00 84.94 85 ALA A O 1
ATOM 665 N N . ASN A 1 86 ? -16.351 -5.882 3.372 1.00 86.69 86 ASN A N 1
ATOM 666 C CA . ASN A 1 86 ? -15.231 -6.810 3.248 1.00 86.69 86 ASN A CA 1
ATOM 667 C C . ASN A 1 86 ? -13.904 -6.131 3.628 1.00 86.69 86 ASN A C 1
ATOM 669 O O . ASN A 1 86 ? -13.062 -6.722 4.305 1.00 86.69 86 ASN A O 1
ATOM 673 N N . THR A 1 87 ? -13.730 -4.865 3.250 1.00 88.25 87 THR A N 1
ATOM 674 C CA . THR A 1 87 ? -12.561 -4.051 3.611 1.00 88.25 87 THR A CA 1
ATOM 675 C C . THR A 1 87 ? -12.480 -3.852 5.123 1.00 88.25 87 THR A C 1
ATOM 677 O O . THR A 1 87 ? -11.420 -4.080 5.712 1.00 88.25 87 THR A O 1
ATOM 680 N N . ILE A 1 88 ? -13.602 -3.526 5.775 1.00 89.00 88 ILE A N 1
ATOM 681 C CA . ILE A 1 88 ? -13.683 -3.423 7.242 1.00 89.00 88 ILE A CA 1
ATOM 682 C C . ILE A 1 88 ? -13.369 -4.763 7.907 1.00 89.00 88 ILE A C 1
ATOM 684 O O . ILE A 1 88 ? -12.588 -4.814 8.857 1.00 89.00 88 ILE A O 1
ATOM 688 N N . LYS A 1 89 ? -13.914 -5.865 7.390 1.00 88.75 89 LYS A N 1
ATOM 689 C CA . LYS A 1 89 ? -13.639 -7.207 7.912 1.00 88.75 89 LYS A CA 1
ATOM 690 C C . LYS A 1 89 ? -12.147 -7.533 7.873 1.00 88.75 89 LYS A C 1
ATOM 692 O O . LYS A 1 89 ? -11.594 -7.966 8.883 1.00 88.75 89 LYS A O 1
ATOM 697 N N . THR A 1 90 ? -11.482 -7.306 6.739 1.00 89.88 90 THR A N 1
ATOM 698 C CA . THR A 1 90 ? -10.038 -7.552 6.609 1.00 89.88 90 THR A CA 1
ATOM 699 C C . THR A 1 90 ? -9.223 -6.609 7.496 1.00 89.88 90 THR A C 1
ATOM 701 O O . THR A 1 90 ? -8.277 -7.057 8.144 1.00 89.88 90 THR A O 1
ATOM 704 N N . PHE A 1 91 ? -9.608 -5.334 7.594 1.00 91.38 91 PHE A N 1
ATOM 705 C CA . PHE A 1 91 ? -8.998 -4.378 8.520 1.00 91.38 91 PHE A CA 1
ATOM 706 C C . PHE A 1 91 ? -9.055 -4.882 9.970 1.00 91.38 91 PHE A C 1
ATOM 708 O O . PHE A 1 91 ? -8.023 -4.975 10.637 1.00 91.38 91 PHE A O 1
ATOM 715 N N . LEU A 1 92 ? -10.237 -5.290 10.437 1.00 90.94 92 LEU A N 1
ATOM 716 C CA . LEU A 1 92 ? -10.422 -5.818 11.787 1.00 90.94 92 LEU A CA 1
ATOM 717 C C . LEU A 1 92 ? -9.652 -7.129 11.991 1.00 90.94 92 LEU A C 1
ATOM 719 O O . LEU A 1 92 ? -8.984 -7.298 13.004 1.00 90.94 92 LEU A O 1
ATOM 723 N N . ASN A 1 93 ? -9.642 -8.033 11.013 1.00 90.19 93 ASN A N 1
ATOM 724 C CA . ASN A 1 93 ? -8.825 -9.248 11.075 1.00 90.19 93 ASN A CA 1
ATOM 725 C C . ASN A 1 93 ? -7.335 -8.943 11.325 1.00 90.19 93 ASN A C 1
ATOM 727 O O . ASN A 1 93 ? -6.684 -9.631 12.116 1.00 90.19 93 ASN A O 1
ATOM 731 N N . VAL A 1 94 ? -6.800 -7.882 10.710 1.00 91.00 94 VAL A N 1
ATOM 732 C CA . VAL A 1 94 ? -5.424 -7.424 10.960 1.00 91.00 94 VAL A CA 1
ATOM 733 C C . VAL A 1 94 ? -5.272 -6.872 12.378 1.00 91.00 94 VAL A C 1
ATOM 735 O O . VAL A 1 94 ? -4.343 -7.280 13.075 1.00 91.00 94 VAL A O 1
ATOM 738 N N . VAL A 1 95 ? -6.184 -5.998 12.820 1.00 91.00 95 VAL A N 1
ATOM 739 C CA . VAL A 1 95 ? -6.207 -5.421 14.182 1.00 91.00 95 VAL A CA 1
ATOM 740 C C . VAL A 1 95 ? -6.177 -6.507 15.257 1.00 91.00 95 VAL A C 1
ATOM 742 O O . VAL A 1 95 ? -5.426 -6.420 16.224 1.00 91.00 95 VAL A O 1
ATOM 745 N N . TYR A 1 96 ? -6.953 -7.565 15.049 1.00 89.62 96 TYR A N 1
ATOM 746 C CA . TYR A 1 96 ? -7.124 -8.665 15.991 1.00 89.62 96 TYR A CA 1
ATOM 747 C C . TYR A 1 96 ? -6.077 -9.776 15.856 1.00 89.62 96 TYR A C 1
ATOM 749 O O . TYR A 1 96 ? -6.189 -10.818 16.505 1.00 89.62 96 TYR A O 1
ATOM 757 N N . GLY A 1 97 ? -5.056 -9.588 15.016 1.00 85.06 97 GLY A N 1
ATOM 758 C CA . GLY A 1 97 ? -3.982 -10.566 14.859 1.00 85.06 97 GLY A CA 1
ATOM 759 C C . GLY A 1 97 ? -4.428 -11.884 14.217 1.00 85.06 97 GLY A C 1
ATOM 760 O O . GLY A 1 97 ? -3.729 -12.886 14.356 1.00 85.06 97 GLY A O 1
ATOM 761 N N . LYS A 1 98 ? -5.544 -11.885 13.477 1.00 76.62 98 LYS A N 1
ATOM 762 C CA . LYS A 1 98 ? -5.971 -12.978 12.595 1.00 76.62 98 LYS A CA 1
ATOM 763 C C . LYS A 1 98 ? -5.765 -12.591 11.134 1.00 76.62 98 LYS A C 1
ATOM 765 O O . LYS A 1 98 ? -6.740 -12.408 10.406 1.00 76.62 98 LYS A O 1
ATOM 770 N N . PRO A 1 99 ? -4.520 -12.475 10.647 1.00 62.88 99 PRO A N 1
ATOM 771 C CA . PRO A 1 99 ? -4.295 -12.353 9.226 1.00 62.88 99 PRO A CA 1
ATOM 772 C C . PRO A 1 99 ? -4.503 -13.732 8.584 1.00 62.88 99 PRO A C 1
ATOM 774 O O . PRO A 1 99 ? -3.570 -14.272 7.998 1.00 62.88 99 PRO A O 1
ATOM 777 N N . ASP A 1 100 ? -5.720 -14.283 8.631 1.00 56.84 100 ASP A N 1
ATOM 778 C CA . ASP A 1 100 ? -6.179 -15.241 7.619 1.00 56.84 100 ASP A CA 1
ATOM 779 C C . ASP A 1 100 ? -6.425 -14.457 6.323 1.00 56.84 100 ASP A C 1
ATOM 781 O O . ASP A 1 100 ? -7.503 -14.434 5.736 1.00 56.84 100 ASP A O 1
ATOM 785 N N . LEU A 1 101 ? -5.368 -13.775 5.883 1.00 59.62 101 LEU A N 1
ATOM 786 C CA . LEU A 1 101 ? -5.180 -13.293 4.535 1.00 59.62 101 LEU A CA 1
ATOM 787 C C . LEU A 1 101 ? -4.786 -14.539 3.749 1.00 59.62 101 LEU A C 1
ATOM 789 O O . LEU A 1 101 ? -3.633 -14.710 3.349 1.00 59.62 101 LEU A O 1
ATOM 793 N N . ALA A 1 102 ? -5.732 -15.471 3.600 1.00 49.84 102 ALA A N 1
ATOM 794 C CA . ALA A 1 102 ? -5.622 -16.453 2.540 1.00 49.84 102 ALA A CA 1
ATOM 795 C C . ALA A 1 102 ? -5.272 -15.655 1.280 1.00 49.84 102 ALA A C 1
ATOM 797 O O . ALA A 1 102 ? -5.851 -14.598 1.041 1.00 49.84 102 ALA A O 1
ATOM 798 N N . VAL A 1 103 ? -4.262 -16.117 0.550 1.00 46.94 103 VAL A N 1
ATOM 799 C CA . VAL A 1 103 ? -3.543 -15.467 -0.562 1.00 46.94 103 VAL A CA 1
ATOM 800 C C . VAL A 1 103 ? -4.450 -15.208 -1.798 1.00 46.94 103 VAL A C 1
ATOM 802 O O . VAL A 1 103 ? -4.052 -15.371 -2.945 1.00 46.94 103 VAL A O 1
ATOM 805 N N . CYS A 1 104 ? -5.705 -14.817 -1.582 1.00 48.56 104 CYS A N 1
ATOM 806 C CA . CYS A 1 104 ? -6.789 -14.665 -2.544 1.00 48.56 104 CYS A CA 1
ATOM 807 C C . CYS A 1 104 ? -7.415 -13.265 -2.552 1.00 48.56 104 CYS A C 1
ATOM 809 O O . CYS A 1 104 ? -8.215 -12.987 -3.447 1.00 48.56 104 CYS A O 1
ATOM 811 N N . ASP A 1 105 ? -7.049 -12.371 -1.633 1.00 61.34 105 ASP A N 1
ATOM 812 C CA . ASP A 1 105 ? -7.531 -10.995 -1.694 1.00 61.34 105 ASP A CA 1
ATOM 813 C C . ASP A 1 105 ? -6.829 -10.252 -2.836 1.00 61.34 105 ASP A C 1
ATOM 815 O O . ASP A 1 105 ? -5.599 -10.205 -2.930 1.00 61.34 105 ASP A O 1
ATOM 819 N N . SER A 1 106 ? -7.622 -9.702 -3.758 1.00 80.94 106 SER A N 1
ATOM 820 C CA . SER A 1 106 ? -7.097 -8.956 -4.905 1.00 80.94 106 SER A CA 1
ATOM 821 C C . SER A 1 106 ? -6.150 -7.841 -4.442 1.00 80.94 106 SER A C 1
ATOM 823 O O . SER A 1 106 ? -6.369 -7.227 -3.398 1.00 80.94 106 SER A O 1
ATOM 825 N N . PHE A 1 107 ? -5.125 -7.509 -5.237 1.00 86.19 107 PHE A N 1
ATOM 826 C CA . PHE A 1 107 ? -4.189 -6.415 -4.911 1.00 86.19 107 PHE A CA 1
ATOM 827 C C . PHE A 1 107 ? -4.925 -5.113 -4.551 1.00 86.19 107 PHE A C 1
ATOM 829 O O . PHE A 1 107 ? -4.502 -4.351 -3.686 1.00 86.19 107 PHE A O 1
ATOM 836 N N . HIS A 1 108 ? -6.049 -4.869 -5.225 1.00 87.44 108 HIS A N 1
ATOM 837 C CA . HIS A 1 108 ? -6.898 -3.724 -4.959 1.00 87.44 108 HIS A CA 1
ATOM 838 C C . HIS A 1 108 ? -7.511 -3.753 -3.554 1.00 87.44 108 HIS A C 1
ATOM 840 O O . HIS A 1 108 ? -7.469 -2.723 -2.885 1.00 87.44 108 HIS A O 1
ATOM 846 N N . HIS A 1 109 ? -8.033 -4.899 -3.112 1.00 87.81 109 HIS A N 1
ATOM 847 C CA . HIS A 1 109 ? -8.622 -5.064 -1.781 1.00 87.81 109 HIS A CA 1
ATOM 848 C C . HIS A 1 109 ? -7.641 -4.672 -0.679 1.00 87.81 109 HIS A C 1
ATOM 850 O O . HIS A 1 109 ? -7.934 -3.821 0.153 1.00 87.81 109 HIS A O 1
ATOM 856 N N . LEU A 1 110 ? -6.419 -5.200 -0.744 1.00 90.44 110 LEU A N 1
ATOM 857 C CA . LEU A 1 110 ? -5.372 -4.876 0.228 1.00 90.44 110 LEU A CA 1
ATOM 858 C C . LEU A 1 110 ? -4.982 -3.397 0.202 1.00 90.44 110 LEU A C 1
ATOM 860 O O . LEU A 1 110 ? -4.638 -2.825 1.234 1.00 90.44 110 LEU A O 1
ATOM 864 N N . PHE A 1 111 ? -5.058 -2.761 -0.969 1.00 91.44 111 PHE A N 1
ATOM 865 C CA . PHE A 1 111 ? -4.848 -1.323 -1.074 1.00 91.44 111 PHE A CA 1
ATOM 866 C C . PHE A 1 111 ? -5.975 -0.525 -0.399 1.00 91.44 111 PHE A C 1
ATOM 868 O O . PHE A 1 111 ? -5.677 0.466 0.258 1.00 91.44 111 PHE A O 1
ATOM 875 N N . MET A 1 112 ? -7.238 -0.962 -0.493 1.00 90.38 112 MET A N 1
ATOM 876 C CA . MET A 1 112 ? -8.348 -0.327 0.241 1.00 90.38 112 MET A CA 1
ATOM 877 C C . MET A 1 112 ? -8.172 -0.466 1.752 1.00 90.38 112 MET A C 1
ATOM 879 O O . MET A 1 112 ? -8.352 0.501 2.482 1.00 90.38 112 MET A O 1
ATOM 883 N N . VAL A 1 113 ? -7.742 -1.640 2.226 1.00 92.38 113 VAL A N 1
ATOM 884 C CA . VAL A 1 113 ? -7.446 -1.859 3.653 1.00 92.38 113 VAL A CA 1
ATOM 885 C C . VAL A 1 113 ? -6.301 -0.953 4.122 1.00 92.38 113 VAL A C 1
ATOM 887 O O . VAL A 1 113 ? -6.344 -0.436 5.237 1.00 92.38 113 VAL A O 1
ATOM 890 N N . LEU A 1 114 ? -5.292 -0.719 3.275 1.00 94.19 114 LEU A N 1
ATOM 891 C CA . LEU A 1 114 ? -4.221 0.240 3.554 1.00 94.19 114 LEU A CA 1
ATOM 892 C C . LEU A 1 114 ? -4.757 1.671 3.654 1.00 94.19 114 LEU A C 1
ATOM 894 O O . LEU A 1 114 ? -4.416 2.366 4.607 1.00 94.19 114 LEU A O 1
ATOM 898 N N . GLU A 1 115 ? -5.580 2.106 2.696 1.00 92.25 115 GLU A N 1
ATOM 899 C CA . GLU A 1 115 ? -6.200 3.440 2.703 1.00 92.25 115 GLU A CA 1
ATOM 900 C C . GLU A 1 115 ? -7.086 3.634 3.942 1.00 92.25 115 GLU A C 1
ATOM 902 O O . GLU A 1 115 ? -7.031 4.689 4.571 1.00 92.25 115 GLU A O 1
ATOM 907 N N . LEU A 1 116 ? -7.817 2.596 4.356 1.00 90.88 116 LEU A N 1
ATOM 908 C CA . LEU A 1 116 ? -8.595 2.593 5.594 1.00 90.88 116 LEU A CA 1
ATOM 909 C C . LEU A 1 116 ? -7.692 2.708 6.832 1.00 90.88 116 LEU A C 1
ATOM 911 O O . LEU A 1 116 ? -7.980 3.471 7.753 1.00 90.88 116 LEU A O 1
ATOM 915 N N . GLY A 1 117 ? -6.567 1.988 6.844 1.00 92.19 117 GLY A N 1
ATOM 916 C CA . GLY A 1 117 ? -5.563 2.091 7.899 1.00 92.19 117 GLY A CA 1
ATOM 917 C C . GLY A 1 117 ? -4.968 3.488 8.023 1.00 92.19 117 GLY A C 1
ATOM 918 O O . GLY A 1 117 ? -4.868 4.005 9.133 1.00 92.19 117 GLY A O 1
ATOM 919 N N . ASP A 1 118 ? -4.629 4.121 6.903 1.00 92.44 118 ASP A N 1
ATOM 920 C CA . ASP A 1 118 ? -4.103 5.488 6.878 1.00 92.44 118 ASP A CA 1
ATOM 921 C C . ASP A 1 118 ? -5.153 6.504 7.348 1.00 92.44 118 ASP A C 1
ATOM 923 O O . ASP A 1 118 ? -4.877 7.322 8.225 1.00 92.44 118 ASP A O 1
ATOM 927 N N . LYS A 1 119 ? -6.394 6.374 6.860 1.00 89.00 119 LYS A N 1
ATOM 928 C CA . LYS A 1 119 ? -7.541 7.204 7.259 1.00 89.00 119 LYS A CA 1
ATOM 929 C C . LYS A 1 119 ? -7.762 7.208 8.770 1.00 89.00 119 LYS A C 1
ATOM 931 O O . LYS A 1 119 ? -8.029 8.255 9.355 1.00 89.00 119 LYS A O 1
ATOM 936 N N . PHE A 1 120 ? -7.636 6.045 9.402 1.00 88.25 120 PHE A N 1
ATOM 937 C CA . PHE A 1 120 ? -7.781 5.910 10.847 1.00 88.25 120 PHE A CA 1
ATOM 938 C C . PHE A 1 120 ? -6.454 6.021 11.605 1.00 88.25 120 PHE A C 1
ATOM 940 O O . PHE A 1 120 ? -6.413 5.704 12.790 1.00 88.25 120 PHE A O 1
ATOM 947 N N . CYS A 1 121 ? -5.362 6.469 10.985 1.00 89.69 121 CYS A N 1
ATOM 948 C CA . CYS A 1 121 ? -4.045 6.566 11.627 1.00 89.69 121 CYS A CA 1
ATOM 949 C C . CYS A 1 121 ? -3.581 5.251 12.294 1.00 89.69 121 CYS A C 1
ATOM 951 O O . CYS A 1 121 ? -2.822 5.261 13.265 1.00 89.69 121 CYS A O 1
ATOM 953 N N . ALA A 1 122 ? -4.039 4.108 11.787 1.00 91.62 122 ALA A N 1
ATOM 954 C CA . ALA A 1 122 ? -3.691 2.779 12.262 1.00 91.62 122 ALA A CA 1
ATOM 955 C C . ALA A 1 122 ? -2.379 2.325 11.602 1.00 91.62 122 ALA A C 1
ATOM 957 O O . ALA A 1 122 ? -2.367 1.427 10.756 1.00 91.62 122 ALA A O 1
ATOM 958 N N . THR A 1 123 ? -1.256 2.940 11.993 1.00 92.50 123 THR A N 1
ATOM 959 C CA . THR A 1 123 ? 0.075 2.714 11.388 1.00 92.50 123 THR A CA 1
ATOM 960 C C . THR A 1 123 ? 0.457 1.233 11.322 1.00 92.50 123 THR A C 1
ATOM 962 O O . THR A 1 123 ? 1.040 0.782 10.341 1.00 92.50 123 THR A O 1
ATOM 965 N N . PHE A 1 124 ? 0.083 0.441 12.332 1.00 92.06 124 PHE A N 1
ATOM 966 C CA . PHE A 1 124 ? 0.313 -1.007 12.331 1.00 92.06 124 PHE A CA 1
ATOM 967 C C . PHE A 1 124 ? -0.378 -1.720 11.155 1.00 92.06 124 PHE A C 1
ATOM 969 O O . PHE A 1 124 ? 0.211 -2.610 10.536 1.00 92.06 124 PHE A O 1
ATOM 976 N N . VAL A 1 125 ? -1.610 -1.323 10.820 1.00 93.31 125 VAL A N 1
ATOM 977 C CA . VAL A 1 125 ? -2.351 -1.880 9.682 1.00 93.31 125 VAL A CA 1
ATOM 978 C C . VAL A 1 125 ? -1.699 -1.451 8.371 1.00 93.31 125 VAL A C 1
ATOM 980 O O . VAL A 1 125 ? -1.477 -2.298 7.506 1.00 93.31 125 VAL A O 1
ATOM 983 N N . VAL A 1 126 ? -1.323 -0.172 8.250 1.00 95.06 126 VAL A N 1
ATOM 984 C CA . VAL A 1 126 ? -0.617 0.361 7.071 1.00 95.06 126 VAL A CA 1
ATOM 985 C C . VAL A 1 126 ? 0.668 -0.424 6.812 1.00 95.06 126 VAL A C 1
ATOM 987 O O . VAL A 1 126 ? 0.861 -0.950 5.715 1.00 95.06 126 VAL A O 1
ATOM 990 N N . ASP A 1 127 ? 1.507 -0.589 7.835 1.00 95.12 127 ASP A N 1
ATOM 991 C CA . ASP A 1 127 ? 2.749 -1.355 7.746 1.00 95.12 127 ASP A CA 1
ATOM 992 C C . ASP A 1 127 ? 2.490 -2.802 7.321 1.00 95.12 127 ASP A C 1
ATOM 994 O O . ASP A 1 127 ? 3.143 -3.317 6.408 1.00 95.12 127 ASP A O 1
ATOM 998 N N . ARG A 1 128 ? 1.502 -3.461 7.941 1.00 93.19 128 ARG A N 1
ATOM 999 C CA . ARG A 1 128 ? 1.145 -4.842 7.604 1.00 93.19 128 ARG A CA 1
ATOM 1000 C C . ARG A 1 128 ? 0.716 -4.968 6.145 1.00 93.19 128 ARG A C 1
ATOM 1002 O O . ARG A 1 128 ? 1.150 -5.909 5.481 1.00 93.19 128 ARG A O 1
ATOM 1009 N N . MET A 1 129 ? -0.089 -4.035 5.640 1.00 94.19 129 MET A N 1
ATOM 1010 C CA . MET A 1 129 ? -0.516 -4.030 4.240 1.00 94.19 129 MET A CA 1
ATOM 1011 C C . MET A 1 129 ? 0.645 -3.751 3.287 1.00 94.19 129 MET A C 1
ATOM 1013 O O . MET A 1 129 ? 0.746 -4.422 2.263 1.00 94.19 129 MET A O 1
ATOM 1017 N N . ILE A 1 130 ? 1.578 -2.858 3.633 1.00 95.31 130 ILE A N 1
ATOM 1018 C CA . ILE A 1 130 ? 2.794 -2.634 2.834 1.00 95.31 130 ILE A CA 1
ATOM 1019 C C . ILE A 1 130 ? 3.579 -3.939 2.660 1.00 95.31 130 ILE A C 1
ATOM 1021 O O . ILE A 1 130 ? 3.961 -4.271 1.535 1.00 95.31 130 ILE A O 1
ATOM 1025 N N . PHE A 1 131 ? 3.786 -4.707 3.734 1.00 93.75 131 PHE A N 1
ATOM 1026 C CA . PHE A 1 131 ? 4.488 -5.991 3.643 1.00 93.75 131 PHE A CA 1
ATOM 1027 C C . PHE A 1 131 ? 3.760 -6.996 2.740 1.00 93.75 131 PHE A C 1
ATOM 1029 O O . PHE A 1 131 ? 4.401 -7.651 1.920 1.00 93.75 131 PHE A O 1
ATOM 1036 N N . GLN A 1 132 ? 2.431 -7.081 2.833 1.00 91.12 132 GLN A N 1
ATOM 1037 C CA . GL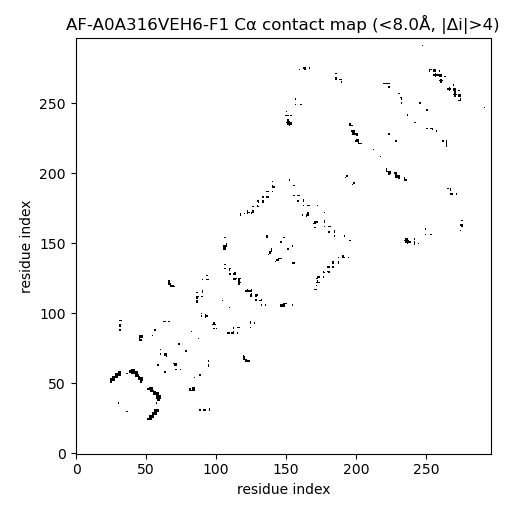N A 1 132 ? 1.624 -7.974 1.990 1.00 91.12 132 GLN A CA 1
ATOM 1038 C C . GLN A 1 132 ? 1.654 -7.564 0.513 1.00 91.12 132 GLN A C 1
ATOM 1040 O O . GLN A 1 132 ? 1.822 -8.400 -0.372 1.00 91.12 132 GLN A O 1
ATOM 1045 N N . LEU A 1 133 ? 1.562 -6.265 0.230 1.00 91.94 133 LEU A N 1
ATOM 1046 C CA . LEU A 1 133 ? 1.657 -5.732 -1.128 1.00 91.94 133 LEU A CA 1
ATOM 1047 C C . LEU A 1 133 ? 3.043 -5.987 -1.749 1.00 91.94 133 LEU A C 1
ATOM 1049 O O . LEU A 1 133 ? 3.136 -6.296 -2.939 1.00 91.94 133 LEU A O 1
ATOM 1053 N N . CYS A 1 134 ? 4.113 -5.900 -0.950 1.00 92.12 134 CYS A N 1
ATOM 1054 C CA . CYS A 1 134 ? 5.467 -6.260 -1.384 1.00 92.12 134 CYS A CA 1
ATOM 1055 C C . CYS A 1 134 ? 5.573 -7.750 -1.726 1.00 92.12 134 CYS A C 1
ATOM 1057 O O . CYS A 1 134 ? 6.146 -8.104 -2.757 1.00 92.12 134 CYS A O 1
ATOM 1059 N N . GLU A 1 135 ? 4.989 -8.612 -0.895 1.00 89.31 135 GLU A N 1
ATOM 1060 C CA . GLU A 1 135 ? 4.971 -10.057 -1.119 1.00 89.31 135 GLU A CA 1
ATOM 1061 C C . GLU A 1 135 ? 4.202 -10.426 -2.393 1.00 89.31 135 GLU A C 1
ATOM 1063 O O . GLU A 1 135 ? 4.675 -11.219 -3.205 1.00 89.31 135 GLU A O 1
ATOM 1068 N N . ILE A 1 136 ? 3.065 -9.776 -2.641 1.00 87.19 136 ILE A N 1
ATOM 1069 C CA . ILE A 1 136 ? 2.305 -9.959 -3.880 1.00 87.19 136 ILE A CA 1
ATOM 1070 C C . ILE A 1 136 ? 3.109 -9.527 -5.102 1.00 87.19 136 ILE A C 1
ATOM 1072 O O . ILE A 1 136 ? 3.088 -10.229 -6.113 1.00 87.19 136 ILE A O 1
ATOM 1076 N N . LEU A 1 137 ? 3.826 -8.399 -5.036 1.00 86.69 137 LEU A N 1
ATOM 1077 C CA . LEU A 1 137 ? 4.693 -7.977 -6.137 1.00 86.69 137 LEU A CA 1
ATOM 1078 C C . LEU A 1 137 ? 5.784 -9.022 -6.400 1.00 86.69 137 LEU A C 1
ATOM 1080 O O . LEU A 1 137 ? 6.022 -9.371 -7.557 1.00 86.69 137 LEU A O 1
ATOM 1084 N N . ARG A 1 138 ? 6.412 -9.541 -5.340 1.00 87.56 138 ARG A N 1
ATOM 1085 C CA . ARG A 1 138 ? 7.434 -10.588 -5.430 1.00 87.56 138 ARG A CA 1
ATOM 1086 C C . ARG A 1 138 ? 6.882 -11.838 -6.112 1.00 87.56 138 ARG A C 1
ATOM 1088 O O . ARG A 1 138 ? 7.417 -12.250 -7.135 1.00 87.56 138 ARG A O 1
ATOM 1095 N N . VAL A 1 139 ? 5.762 -12.372 -5.624 1.00 84.81 139 VAL A N 1
ATOM 1096 C CA . VAL A 1 139 ? 5.086 -13.548 -6.201 1.00 84.81 139 VAL A CA 1
ATOM 1097 C C . VAL A 1 139 ? 4.658 -13.296 -7.648 1.00 84.81 139 VAL A C 1
ATOM 1099 O O . VAL A 1 139 ? 4.860 -14.143 -8.518 1.00 84.81 139 VAL A O 1
ATOM 1102 N N . TYR A 1 140 ? 4.106 -12.117 -7.944 1.00 82.56 140 TYR A N 1
ATOM 1103 C CA . TYR A 1 140 ? 3.709 -11.747 -9.300 1.00 82.56 140 TYR A CA 1
ATOM 1104 C C . TYR A 1 140 ? 4.903 -11.785 -10.256 1.00 82.56 140 TYR A C 1
ATOM 1106 O O . TYR A 1 140 ? 4.803 -12.330 -11.356 1.00 82.56 140 TYR A O 1
ATOM 1114 N N . VAL A 1 141 ? 6.031 -11.206 -9.863 1.00 83.94 141 VAL A N 1
ATOM 1115 C CA . VAL A 1 141 ? 7.189 -11.056 -10.742 1.00 83.94 141 VAL A CA 1
ATOM 1116 C C . VAL A 1 141 ? 8.014 -12.347 -10.834 1.00 83.94 141 VAL A C 1
ATOM 1118 O O . VAL A 1 141 ? 8.383 -12.737 -11.941 1.00 83.94 141 VAL A O 1
ATOM 1121 N N . GLU A 1 142 ? 8.264 -13.030 -9.714 1.00 82.00 142 GLU A N 1
ATOM 1122 C CA . GLU A 1 142 ? 9.119 -14.225 -9.643 1.00 82.00 142 GLU A CA 1
ATOM 1123 C C . GLU A 1 142 ? 8.393 -15.505 -10.078 1.00 82.00 142 GLU A C 1
ATOM 1125 O O . GLU A 1 142 ? 8.922 -16.273 -10.879 1.00 82.00 142 GLU A O 1
ATOM 1130 N N . GLU A 1 143 ? 7.167 -15.733 -9.596 1.00 75.50 143 GLU A N 1
ATOM 1131 C CA . GLU A 1 143 ? 6.435 -16.988 -9.837 1.00 75.50 143 GLU A CA 1
ATOM 1132 C C . GLU A 1 143 ? 5.585 -16.951 -11.115 1.00 75.50 143 GLU A C 1
ATOM 1134 O O . GLU A 1 143 ? 4.869 -17.902 -11.422 1.00 75.50 143 GLU A O 1
ATOM 1139 N N . GLN A 1 144 ? 5.622 -15.836 -11.854 1.00 67.75 144 GLN A N 1
ATOM 1140 C CA . GLN A 1 144 ? 4.830 -15.583 -13.064 1.00 67.75 144 GLN A CA 1
ATOM 1141 C C . GLN A 1 144 ? 3.314 -15.785 -12.904 1.00 67.75 144 GLN A C 1
ATOM 1143 O O . GLN A 1 144 ? 2.588 -15.830 -13.898 1.00 67.75 144 GLN A O 1
ATOM 1148 N N . LYS A 1 145 ? 2.798 -15.822 -11.672 1.00 70.44 145 LYS A N 1
ATOM 1149 C CA . LYS A 1 145 ? 1.363 -15.978 -11.429 1.00 70.44 145 LYS A CA 1
ATOM 1150 C C . LYS A 1 145 ? 0.579 -14.788 -12.000 1.00 70.44 145 LYS A C 1
ATOM 1152 O O . LYS A 1 145 ? 1.080 -13.653 -11.987 1.00 70.44 145 LYS A O 1
ATOM 1157 N N . PRO A 1 146 ? -0.632 -15.018 -12.536 1.00 68.69 146 PRO A N 1
ATOM 1158 C CA . PRO A 1 146 ? -1.525 -13.932 -12.906 1.00 68.69 146 PRO A CA 1
ATOM 1159 C C . PRO A 1 146 ? -1.953 -13.191 -11.637 1.00 68.69 146 PRO A C 1
ATOM 1161 O O . PRO A 1 146 ? -2.289 -13.813 -10.633 1.00 68.69 146 PRO A O 1
ATOM 1164 N N . LEU A 1 147 ? -1.932 -11.861 -11.684 1.00 71.50 147 LEU A N 1
ATOM 1165 C CA . LEU A 1 147 ? -2.423 -11.035 -10.590 1.00 71.50 147 LEU A CA 1
ATOM 1166 C C . LEU A 1 147 ? -3.833 -10.556 -10.911 1.00 71.50 147 LEU A C 1
ATOM 1168 O O . LEU A 1 147 ? -4.052 -9.847 -11.895 1.00 71.50 147 LEU A O 1
ATOM 1172 N N . THR A 1 148 ? -4.784 -10.899 -10.053 1.00 71.06 148 THR A N 1
ATOM 1173 C CA . THR A 1 148 ? -6.128 -10.328 -10.086 1.00 71.06 148 THR A CA 1
ATOM 1174 C C . THR A 1 148 ? -6.059 -8.899 -9.552 1.00 71.06 148 THR A C 1
ATOM 1176 O O . THR A 1 148 ? -5.947 -8.658 -8.350 1.00 71.06 148 THR A O 1
ATOM 1179 N N . SER A 1 149 ? -6.067 -7.926 -10.463 1.00 74.75 149 SER A N 1
ATOM 1180 C CA . SER A 1 149 ? -6.011 -6.503 -10.130 1.00 74.75 149 SER A CA 1
ATOM 1181 C C . SER A 1 149 ? -6.752 -5.674 -11.171 1.00 74.75 149 SER A C 1
ATOM 1183 O O . SER A 1 149 ? -6.538 -5.842 -12.375 1.00 74.75 149 SER A O 1
ATOM 1185 N N . ARG A 1 150 ? -7.568 -4.717 -10.713 1.00 75.25 150 ARG A N 1
ATOM 1186 C CA . ARG A 1 150 ? -8.185 -3.703 -11.588 1.00 75.25 150 ARG A CA 1
ATOM 1187 C C . ARG A 1 150 ? -7.153 -2.782 -12.244 1.00 75.25 150 ARG A C 1
ATOM 1189 O O . ARG A 1 150 ? -7.420 -2.206 -13.291 1.00 75.25 150 ARG A O 1
ATOM 1196 N N . TYR A 1 151 ? -5.956 -2.699 -11.660 1.00 73.38 151 TYR A N 1
ATOM 1197 C CA . TYR A 1 151 ? -4.837 -1.924 -12.190 1.00 73.38 151 TYR A CA 1
ATOM 1198 C C . TYR A 1 151 ? -4.052 -2.670 -13.276 1.00 73.38 151 TYR A C 1
ATOM 1200 O O . TYR A 1 151 ? -3.121 -2.102 -13.830 1.00 73.38 151 TYR A O 1
ATOM 1208 N N . SER A 1 152 ? -4.390 -3.928 -13.593 1.00 73.69 152 SER A N 1
ATOM 1209 C CA . SER A 1 152 ? -3.677 -4.730 -14.597 1.00 73.69 152 SER A CA 1
ATOM 1210 C C . SER A 1 152 ? -2.146 -4.695 -14.388 1.00 73.69 152 SER A C 1
ATOM 1212 O O . SER A 1 152 ? -1.674 -4.939 -13.278 1.00 73.69 152 SER A O 1
ATOM 1214 N N . ASN A 1 153 ? -1.377 -4.362 -15.427 1.00 79.31 153 ASN A N 1
ATOM 1215 C CA . ASN A 1 153 ? 0.076 -4.210 -15.407 1.00 79.31 153 ASN A CA 1
ATOM 1216 C C . ASN A 1 153 ? 0.546 -2.872 -14.802 1.00 79.31 153 ASN A C 1
ATOM 1218 O O . ASN A 1 153 ? 1.729 -2.564 -14.888 1.00 79.31 153 ASN A O 1
ATOM 1222 N N . ALA A 1 154 ? -0.317 -2.071 -14.173 1.00 81.56 154 ALA A N 1
ATOM 1223 C CA . ALA A 1 154 ? 0.042 -0.807 -13.515 1.00 81.56 154 ALA A CA 1
ATOM 1224 C C . ALA A 1 154 ? 0.168 -0.933 -11.982 1.00 81.56 154 ALA A C 1
ATOM 1226 O O . ALA A 1 154 ? 0.199 0.056 -11.252 1.00 81.56 154 ALA A O 1
ATOM 1227 N N . VAL A 1 155 ? 0.272 -2.156 -11.463 1.00 86.50 155 VAL A N 1
ATOM 1228 C CA . VAL A 1 155 ? 0.450 -2.431 -10.027 1.00 86.50 155 VAL A CA 1
ATOM 1229 C C . VAL A 1 155 ? 1.710 -1.771 -9.462 1.00 86.50 155 VAL A C 1
ATOM 1231 O O . VAL A 1 155 ? 1.654 -1.182 -8.382 1.00 86.50 155 VAL A O 1
ATOM 1234 N N . ILE A 1 156 ? 2.824 -1.783 -10.207 1.00 87.62 156 ILE A N 1
ATOM 1235 C CA . ILE A 1 156 ? 4.049 -1.095 -9.776 1.00 87.62 156 ILE A CA 1
ATOM 1236 C C . ILE A 1 156 ? 3.839 0.411 -9.647 1.00 87.62 156 ILE A C 1
ATOM 1238 O O . ILE A 1 156 ? 4.385 1.011 -8.729 1.00 87.62 156 ILE A O 1
ATOM 1242 N N . LEU A 1 157 ? 3.018 1.018 -10.514 1.00 89.50 157 LEU A N 1
ATOM 1243 C CA . LEU A 1 157 ? 2.709 2.440 -10.424 1.00 89.50 157 LEU A CA 1
ATOM 1244 C C . LEU A 1 157 ? 1.968 2.734 -9.124 1.00 89.50 157 LEU A C 1
ATOM 1246 O O . LEU A 1 157 ? 2.323 3.669 -8.418 1.00 89.50 157 LEU A O 1
ATOM 1250 N N . LYS A 1 158 ? 1.015 1.885 -8.733 1.00 91.19 158 LYS A N 1
ATOM 1251 C CA . LYS A 1 158 ? 0.304 2.070 -7.465 1.00 91.19 158 LYS A CA 1
ATOM 1252 C C . LYS A 1 158 ? 1.236 1.965 -6.249 1.00 91.19 158 LYS A C 1
ATOM 1254 O O . LYS A 1 158 ? 1.103 2.744 -5.305 1.00 91.19 158 LYS A O 1
ATOM 1259 N N . LEU A 1 159 ? 2.217 1.063 -6.294 1.00 93.56 159 LEU A N 1
ATOM 1260 C CA . LEU A 1 159 ? 3.254 0.940 -5.260 1.00 93.56 159 LEU A CA 1
ATOM 1261 C C . LEU A 1 159 ? 4.234 2.116 -5.257 1.00 93.56 159 LEU A C 1
ATOM 1263 O O . LEU A 1 159 ? 4.643 2.566 -4.188 1.00 93.56 159 LEU A O 1
ATOM 1267 N N . LEU A 1 160 ? 4.578 2.652 -6.427 1.00 93.38 160 LEU A N 1
ATOM 1268 C CA . LEU A 1 160 ? 5.387 3.862 -6.555 1.00 93.38 160 LEU A CA 1
ATOM 1269 C C . LEU A 1 160 ? 4.668 5.077 -5.985 1.00 93.38 160 LEU A C 1
ATOM 1271 O O . LEU A 1 160 ? 5.259 5.828 -5.211 1.00 93.38 160 LEU A O 1
ATOM 1275 N N . SER A 1 161 ? 3.386 5.241 -6.306 1.00 93.31 161 SER A N 1
ATOM 1276 C CA . SER A 1 161 ? 2.540 6.287 -5.740 1.00 93.31 161 SER A CA 1
ATOM 1277 C C . SER A 1 161 ? 2.481 6.193 -4.219 1.00 93.31 161 SER A C 1
ATOM 1279 O O . SER A 1 161 ? 2.649 7.203 -3.539 1.00 93.31 161 SER A O 1
ATOM 1281 N N . LEU A 1 162 ? 2.317 4.986 -3.668 1.00 94.94 162 LEU A N 1
ATOM 1282 C CA . LEU A 1 162 ? 2.378 4.760 -2.223 1.00 94.94 162 LEU A CA 1
ATOM 1283 C C . LEU A 1 162 ? 3.754 5.125 -1.646 1.00 94.94 162 LEU A C 1
ATOM 1285 O O . LEU A 1 162 ? 3.833 5.865 -0.669 1.00 94.94 162 LEU A O 1
ATOM 1289 N N . CYS A 1 163 ? 4.839 4.672 -2.278 1.00 94.81 163 CYS A N 1
ATOM 1290 C CA . CYS A 1 163 ? 6.207 4.995 -1.870 1.00 94.81 163 CYS A CA 1
ATOM 1291 C C . CYS A 1 163 ? 6.436 6.514 -1.846 1.00 94.81 163 CYS A C 1
ATOM 1293 O O . CYS A 1 163 ? 6.998 7.044 -0.887 1.00 94.81 163 CYS A O 1
ATOM 1295 N N . ARG A 1 164 ? 5.920 7.231 -2.850 1.00 94.06 164 ARG A N 1
ATOM 1296 C CA . ARG A 1 164 ? 5.934 8.694 -2.906 1.00 94.06 164 ARG A CA 1
ATOM 1297 C C . ARG A 1 164 ? 5.138 9.306 -1.757 1.00 94.06 164 ARG A C 1
ATOM 1299 O O . ARG A 1 164 ? 5.684 10.150 -1.055 1.00 94.06 164 ARG A O 1
ATOM 1306 N N . LYS A 1 165 ? 3.895 8.879 -1.529 1.00 93.88 165 LYS A N 1
ATOM 1307 C CA . LYS A 1 165 ? 3.067 9.39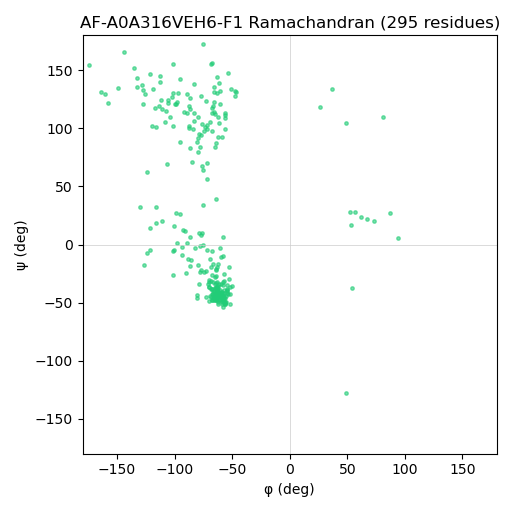2 -0.425 1.00 93.88 165 LYS A CA 1
ATOM 1308 C C . LYS A 1 165 ? 3.768 9.239 0.929 1.00 93.88 165 LYS A C 1
ATOM 1310 O O . LYS A 1 165 ? 3.823 10.201 1.688 1.00 93.88 165 LYS A O 1
ATOM 1315 N N . ILE A 1 166 ? 4.382 8.084 1.194 1.00 94.44 166 ILE A N 1
ATOM 1316 C CA . ILE A 1 166 ? 5.149 7.851 2.429 1.00 94.44 166 ILE A CA 1
ATOM 1317 C C . ILE A 1 166 ? 6.379 8.773 2.490 1.00 94.44 166 ILE A C 1
ATOM 1319 O O . ILE A 1 166 ? 6.610 9.429 3.504 1.00 94.44 166 ILE A O 1
ATOM 1323 N N . ASN A 1 167 ? 7.136 8.895 1.393 1.00 92.50 167 ASN A N 1
ATOM 1324 C CA . ASN A 1 167 ? 8.313 9.770 1.317 1.00 92.50 167 ASN A CA 1
ATOM 1325 C C . ASN A 1 167 ? 7.973 11.249 1.584 1.00 92.50 167 ASN A C 1
ATOM 1327 O O . ASN A 1 167 ? 8.763 11.971 2.189 1.00 92.50 167 ASN A O 1
ATOM 1331 N N . HIS A 1 168 ? 6.784 11.691 1.167 1.00 91.81 168 HIS A N 1
ATOM 1332 C CA . HIS A 1 168 ? 6.264 13.043 1.406 1.00 91.81 168 HIS A CA 1
ATOM 1333 C C . HIS A 1 168 ? 5.440 13.163 2.697 1.00 91.81 168 HIS A C 1
ATOM 1335 O O . HIS A 1 168 ? 4.793 14.187 2.905 1.00 91.81 168 HIS A O 1
ATOM 1341 N N . LYS A 1 169 ? 5.471 12.150 3.576 1.00 91.38 169 LYS A N 1
ATOM 1342 C CA . LYS A 1 169 ? 4.750 12.114 4.864 1.00 91.38 169 LYS A CA 1
ATOM 1343 C C . LYS A 1 169 ? 3.230 12.308 4.740 1.00 91.38 169 LYS A C 1
ATOM 1345 O O . LYS A 1 169 ? 2.593 12.808 5.659 1.00 91.38 169 LYS A O 1
ATOM 1350 N N . GLN A 1 170 ? 2.662 11.923 3.599 1.00 92.06 170 GLN A N 1
ATOM 1351 C CA . GLN A 1 170 ? 1.220 11.948 3.341 1.00 92.06 170 GLN A CA 1
ATOM 1352 C C . GLN A 1 170 ? 0.518 10.672 3.813 1.00 92.06 170 GLN A C 1
ATOM 1354 O O . GLN A 1 170 ? -0.695 10.683 3.935 1.00 92.06 170 GLN A O 1
ATOM 1359 N N . VAL A 1 171 ? 1.277 9.594 4.033 1.00 93.06 171 VAL A N 1
ATOM 1360 C CA . VAL A 1 171 ? 0.806 8.320 4.590 1.00 93.06 171 VAL A CA 1
ATOM 1361 C C . VAL A 1 171 ? 1.700 7.967 5.771 1.00 93.06 171 VAL A C 1
ATOM 1363 O O . VAL A 1 171 ? 2.931 8.038 5.652 1.00 93.06 171 VAL A O 1
ATOM 1366 N N . LEU A 1 172 ? 1.099 7.586 6.897 1.00 91.50 172 LEU A N 1
ATOM 1367 C CA . LEU A 1 172 ? 1.836 7.200 8.102 1.00 91.50 172 LEU A CA 1
ATOM 1368 C C . LEU A 1 172 ? 2.268 5.732 8.021 1.00 91.50 172 LEU A C 1
ATOM 1370 O O . LEU A 1 172 ? 1.466 4.820 8.192 1.00 91.50 172 LEU A O 1
ATOM 1374 N N . ALA A 1 173 ? 3.561 5.510 7.793 1.00 94.88 173 ALA A N 1
ATOM 1375 C CA . ALA A 1 173 ? 4.181 4.188 7.789 1.00 94.88 173 ALA A CA 1
ATOM 1376 C C . ALA A 1 173 ? 5.501 4.217 8.566 1.00 94.88 173 ALA A C 1
ATOM 1378 O O . ALA A 1 173 ? 6.181 5.249 8.622 1.00 94.88 173 ALA A O 1
ATOM 1379 N N . SER A 1 174 ? 5.900 3.086 9.147 1.00 94.94 174 SER A N 1
ATOM 1380 C CA . SER A 1 174 ? 7.212 2.984 9.781 1.00 94.94 174 SER A CA 1
ATOM 1381 C C . SER A 1 174 ? 8.339 3.050 8.753 1.00 94.94 174 SER A C 1
ATOM 1383 O O . SER A 1 174 ? 8.201 2.677 7.582 1.00 94.94 174 SER A O 1
ATOM 1385 N N . GLN A 1 175 ? 9.522 3.454 9.219 1.00 95.38 175 GLN A N 1
ATOM 1386 C CA . GLN A 1 175 ? 10.727 3.448 8.391 1.00 95.38 175 GLN A CA 1
ATOM 1387 C C . GLN A 1 175 ? 11.044 2.047 7.843 1.00 95.38 175 GLN A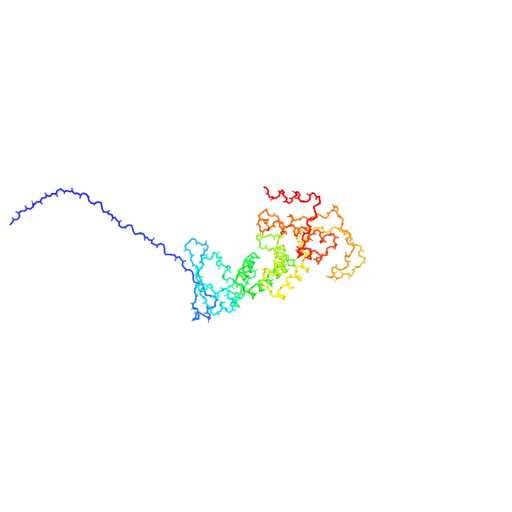 C 1
ATOM 1389 O O . GLN A 1 175 ? 11.564 1.916 6.735 1.00 95.38 175 GLN A O 1
ATOM 1394 N N . LEU A 1 176 ? 10.720 0.995 8.604 1.00 96.00 176 LEU A N 1
ATOM 1395 C CA . LEU A 1 176 ? 10.917 -0.389 8.187 1.00 96.00 176 LEU A CA 1
ATOM 1396 C C . LEU A 1 176 ? 10.019 -0.747 6.996 1.00 96.00 176 LEU A C 1
ATOM 1398 O O . LEU A 1 176 ? 10.516 -1.289 6.004 1.00 96.00 176 LEU A O 1
ATOM 1402 N N . ALA A 1 177 ? 8.727 -0.417 7.070 1.00 96.25 177 ALA A N 1
ATOM 1403 C CA . ALA A 1 177 ? 7.786 -0.648 5.978 1.00 96.25 177 ALA A CA 1
ATOM 1404 C C . ALA A 1 177 ? 8.183 0.152 4.727 1.00 96.25 177 ALA A C 1
ATOM 1406 O O . ALA A 1 177 ? 8.264 -0.409 3.632 1.00 96.25 177 ALA A O 1
ATOM 1407 N N . PHE A 1 178 ? 8.549 1.427 4.894 1.00 96.19 178 PHE A N 1
ATOM 1408 C CA . PHE A 1 178 ? 9.036 2.266 3.796 1.00 96.19 178 PHE A CA 1
ATOM 1409 C C . PHE A 1 178 ? 10.283 1.690 3.111 1.00 96.19 178 PHE A C 1
ATOM 1411 O O . PHE A 1 178 ? 10.319 1.555 1.885 1.00 96.19 178 PHE A O 1
ATOM 1418 N N . ASN A 1 179 ? 11.300 1.308 3.890 1.00 95.88 179 ASN A N 1
ATOM 1419 C CA . ASN A 1 179 ? 12.533 0.728 3.358 1.00 95.88 179 ASN A CA 1
ATOM 1420 C C . ASN A 1 179 ? 12.271 -0.602 2.641 1.00 95.88 179 ASN A C 1
ATOM 1422 O O . ASN A 1 179 ? 12.886 -0.875 1.609 1.00 95.88 179 ASN A O 1
ATOM 1426 N N . THR A 1 180 ? 11.339 -1.406 3.156 1.00 96.44 180 THR A N 1
ATOM 1427 C CA . THR A 1 180 ? 10.947 -2.676 2.536 1.00 96.44 180 THR A CA 1
ATOM 1428 C C . THR A 1 180 ? 10.252 -2.445 1.200 1.00 96.44 180 THR A C 1
ATOM 1430 O O . THR A 1 180 ? 10.636 -3.065 0.207 1.00 96.44 180 THR A O 1
ATOM 1433 N N . LEU A 1 181 ? 9.311 -1.499 1.132 1.00 96.06 181 LEU A N 1
ATOM 1434 C CA . LEU A 1 181 ? 8.658 -1.105 -0.116 1.00 96.06 181 LEU A CA 1
ATOM 1435 C C . LEU A 1 181 ? 9.675 -0.612 -1.148 1.00 96.06 181 LEU A C 1
ATOM 1437 O O . LEU A 1 181 ? 9.723 -1.123 -2.267 1.00 96.06 181 LEU A O 1
ATOM 1441 N N . LYS A 1 182 ? 10.540 0.328 -0.748 1.00 94.94 182 LYS A N 1
ATOM 1442 C CA . LYS A 1 182 ? 11.607 0.870 -1.597 1.00 94.94 182 LYS A CA 1
ATOM 1443 C C . LYS A 1 182 ? 12.523 -0.238 -2.124 1.00 94.94 182 LYS A C 1
ATOM 1445 O O . LYS A 1 182 ? 12.766 -0.312 -3.326 1.00 94.94 182 LYS A O 1
ATOM 1450 N N . SER A 1 183 ? 13.014 -1.114 -1.246 1.00 93.81 183 SER A N 1
ATOM 1451 C CA . SER A 1 183 ? 13.908 -2.215 -1.624 1.00 93.81 183 SER A CA 1
ATOM 1452 C C . SER A 1 183 ? 13.230 -3.214 -2.566 1.00 93.81 183 SER A C 1
ATOM 1454 O O . SER A 1 183 ? 13.842 -3.638 -3.546 1.00 93.81 183 SER A O 1
ATOM 1456 N N . THR A 1 184 ? 11.960 -3.540 -2.313 1.00 93.06 184 THR A N 1
ATOM 1457 C CA . THR A 1 184 ? 11.175 -4.462 -3.147 1.00 93.06 184 THR A CA 1
ATOM 1458 C C . THR A 1 184 ? 10.983 -3.894 -4.552 1.00 93.06 184 THR A C 1
ATOM 1460 O O . THR A 1 184 ? 11.257 -4.582 -5.535 1.00 93.06 184 THR A O 1
ATOM 1463 N N . ILE A 1 185 ? 10.597 -2.619 -4.667 1.00 92.25 185 ILE A N 1
ATOM 1464 C CA . ILE A 1 185 ? 10.465 -1.934 -5.961 1.00 92.25 185 ILE A CA 1
ATOM 1465 C C . ILE A 1 185 ? 11.792 -1.979 -6.727 1.00 92.25 185 ILE A C 1
ATOM 1467 O O . ILE A 1 185 ? 11.808 -2.403 -7.880 1.00 92.25 185 ILE A O 1
ATOM 1471 N N . LEU A 1 186 ? 12.906 -1.600 -6.090 1.00 90.50 186 LEU A N 1
ATOM 1472 C CA . LEU A 1 186 ? 14.224 -1.581 -6.738 1.00 90.50 186 LEU A CA 1
ATOM 1473 C C . LEU A 1 186 ? 14.651 -2.968 -7.230 1.00 90.50 186 LEU A C 1
ATOM 1475 O O . LEU A 1 186 ? 15.124 -3.105 -8.356 1.00 90.50 186 LEU A O 1
ATOM 1479 N N . ARG A 1 187 ? 14.454 -3.999 -6.402 1.00 88.94 187 ARG A N 1
ATOM 1480 C CA . ARG A 1 187 ? 14.838 -5.378 -6.723 1.00 88.94 187 ARG A CA 1
ATOM 1481 C C . ARG A 1 187 ? 14.045 -5.942 -7.900 1.00 88.94 187 ARG A C 1
ATOM 1483 O O . ARG A 1 187 ? 14.617 -6.628 -8.744 1.00 88.94 187 ARG A O 1
ATOM 1490 N N . HIS A 1 188 ? 12.747 -5.653 -7.959 1.00 88.69 188 HIS A N 1
ATOM 1491 C CA . HIS A 1 188 ? 11.842 -6.281 -8.922 1.00 88.69 188 HIS A CA 1
ATOM 1492 C C . HIS A 1 188 ? 11.519 -5.410 -10.141 1.00 88.69 188 HIS A C 1
ATOM 1494 O O . HIS A 1 188 ? 10.898 -5.909 -11.077 1.00 88.69 188 HIS A O 1
ATOM 1500 N N . TRP A 1 189 ? 11.981 -4.154 -10.195 1.00 87.12 189 TRP A N 1
ATOM 1501 C CA . TRP A 1 189 ? 11.702 -3.229 -11.302 1.00 87.12 189 TRP A CA 1
ATOM 1502 C C . TRP A 1 189 ? 12.027 -3.819 -12.676 1.00 87.12 189 TRP A C 1
ATOM 1504 O O . TRP A 1 189 ? 11.190 -3.823 -13.575 1.00 87.12 189 TRP A O 1
ATOM 1514 N N . HIS A 1 190 ? 13.238 -4.354 -12.849 1.00 83.56 190 HIS A N 1
ATOM 1515 C CA . HIS A 1 190 ? 13.680 -4.876 -14.142 1.00 83.56 190 HIS A CA 1
ATOM 1516 C C . HIS A 1 190 ? 12.815 -6.049 -14.621 1.00 83.56 190 HIS A C 1
ATOM 1518 O O . HIS A 1 190 ? 12.328 -6.061 -15.752 1.00 83.56 190 HIS A O 1
ATOM 1524 N N . GLN A 1 191 ? 12.600 -7.027 -13.739 1.00 82.94 191 GLN A N 1
ATOM 1525 C CA . GLN A 1 191 ? 11.783 -8.204 -14.025 1.00 82.94 191 GLN A CA 1
ATOM 1526 C C . GLN A 1 191 ? 10.321 -7.814 -14.286 1.00 82.94 191 GLN A C 1
ATOM 1528 O O . GLN A 1 191 ? 9.677 -8.375 -15.170 1.00 82.94 191 GLN A O 1
ATOM 1533 N N . TYR A 1 192 ? 9.812 -6.809 -13.574 1.00 82.88 192 TYR A N 1
ATOM 1534 C CA . TYR A 1 192 ? 8.481 -6.262 -13.798 1.00 82.88 192 TYR A CA 1
ATOM 1535 C C . TYR A 1 192 ? 8.338 -5.642 -15.191 1.00 82.88 192 TYR A C 1
ATOM 1537 O O . TYR A 1 192 ? 7.388 -5.943 -15.914 1.00 82.88 192 TYR A O 1
ATOM 1545 N N . VAL A 1 193 ? 9.299 -4.805 -15.590 1.00 80.75 193 VAL A N 1
ATOM 1546 C CA . VAL A 1 193 ? 9.318 -4.153 -16.906 1.00 80.75 193 VAL A CA 1
ATOM 1547 C C . VAL A 1 193 ? 9.391 -5.199 -18.027 1.00 80.75 193 VAL A C 1
ATOM 1549 O O . VAL A 1 193 ? 8.637 -5.105 -18.995 1.00 80.75 193 VAL A O 1
ATOM 1552 N N . LEU A 1 194 ? 10.207 -6.248 -17.864 1.00 79.38 194 LEU A N 1
ATOM 1553 C CA . LEU A 1 194 ? 10.227 -7.408 -18.766 1.00 79.38 194 LEU A CA 1
ATOM 1554 C C . LEU A 1 194 ? 8.861 -8.103 -18.853 1.00 79.38 194 LEU A C 1
ATOM 1556 O O . LEU A 1 194 ? 8.376 -8.372 -19.953 1.00 79.38 194 LEU A O 1
ATOM 1560 N N . LYS A 1 195 ? 8.222 -8.369 -17.705 1.00 77.94 195 LYS A N 1
ATOM 1561 C CA . LYS A 1 195 ? 6.905 -9.021 -17.643 1.00 77.94 195 LYS A CA 1
ATOM 1562 C C . LYS A 1 195 ? 5.818 -8.200 -18.343 1.00 77.94 195 LYS A C 1
ATOM 1564 O O . LYS A 1 195 ? 4.934 -8.774 -18.971 1.00 77.94 195 LYS A O 1
ATOM 1569 N N . CYS A 1 196 ? 5.913 -6.873 -18.298 1.00 74.38 196 CYS A N 1
ATOM 1570 C CA . CYS A 1 196 ? 4.995 -5.967 -18.993 1.00 74.38 196 CYS A CA 1
ATOM 1571 C C . CYS A 1 196 ? 5.270 -5.849 -20.507 1.00 74.38 196 CYS A C 1
ATOM 1573 O O . CYS A 1 196 ? 4.653 -5.028 -21.178 1.00 74.38 196 CYS A O 1
ATOM 1575 N N . GLY A 1 197 ? 6.168 -6.669 -21.064 1.00 69.88 197 GLY A N 1
ATOM 1576 C CA . GLY A 1 197 ? 6.401 -6.763 -22.506 1.00 69.88 197 GLY A CA 1
ATOM 1577 C C . GLY A 1 197 ? 7.537 -5.889 -23.033 1.00 69.88 197 GLY A C 1
ATOM 1578 O O . GLY A 1 197 ? 7.761 -5.860 -24.247 1.00 69.88 197 GLY A O 1
ATOM 1579 N N . ALA A 1 198 ? 8.293 -5.217 -22.158 1.00 66.44 198 ALA A N 1
ATOM 1580 C CA . ALA A 1 198 ? 9.467 -4.467 -22.578 1.00 66.44 198 ALA A CA 1
ATOM 1581 C C . ALA A 1 198 ? 10.526 -5.402 -23.169 1.00 66.44 198 ALA A C 1
ATOM 1583 O O . ALA A 1 198 ? 10.926 -6.394 -22.555 1.00 66.44 198 ALA A O 1
ATOM 1584 N N . LYS A 1 199 ? 11.036 -5.051 -24.350 1.00 60.19 199 LYS A N 1
ATOM 1585 C CA . LYS A 1 199 ? 12.146 -5.763 -24.985 1.00 60.19 199 LYS A CA 1
ATOM 1586 C C . LYS A 1 199 ? 13.402 -4.909 -24.910 1.00 60.19 199 LYS A C 1
ATOM 1588 O O . LYS A 1 199 ? 13.488 -3.851 -25.527 1.00 60.19 199 LYS A O 1
ATOM 1593 N N . PHE A 1 200 ? 14.388 -5.397 -24.166 1.00 59.62 200 PHE A N 1
ATOM 1594 C CA . PHE A 1 200 ? 15.721 -4.810 -24.121 1.00 59.62 200 PHE A CA 1
ATOM 1595 C C . PHE A 1 200 ? 16.560 -5.418 -25.242 1.00 59.62 200 PHE A C 1
ATOM 1597 O O . PHE A 1 200 ? 17.043 -6.543 -25.114 1.00 59.62 200 PHE A O 1
ATOM 1604 N N . PHE A 1 201 ? 16.722 -4.699 -26.350 1.00 48.44 201 PHE A N 1
ATOM 1605 C CA . PHE A 1 201 ? 17.601 -5.131 -27.432 1.00 48.44 201 PHE A CA 1
ATOM 1606 C C . PHE A 1 201 ? 19.025 -4.646 -27.161 1.00 48.44 201 PHE A C 1
ATOM 1608 O O . PHE A 1 201 ? 19.289 -3.452 -27.097 1.00 48.44 201 PHE A O 1
ATOM 1615 N N . GLY A 1 202 ? 19.944 -5.593 -26.985 1.00 46.06 202 GLY A N 1
ATOM 1616 C CA . GLY A 1 202 ? 21.376 -5.340 -26.882 1.00 46.06 202 GLY A CA 1
ATOM 1617 C C . GLY A 1 202 ? 22.135 -6.647 -27.079 1.00 46.06 202 GLY A C 1
ATOM 1618 O O . GLY A 1 202 ? 21.784 -7.666 -26.481 1.00 46.06 202 GLY A O 1
ATOM 1619 N N . LYS A 1 203 ? 23.157 -6.647 -27.942 1.00 38.78 203 LYS A N 1
ATOM 1620 C CA . LYS A 1 203 ? 24.066 -7.793 -28.075 1.00 38.78 203 LYS A CA 1
ATOM 1621 C C . LYS A 1 203 ? 24.839 -7.940 -26.765 1.00 38.78 203 LYS A C 1
ATOM 1623 O O . LYS A 1 203 ? 25.516 -7.012 -26.335 1.00 38.78 203 LYS A O 1
ATOM 1628 N N . CYS A 1 204 ? 24.747 -9.106 -26.132 1.00 39.25 204 CYS A N 1
ATOM 1629 C CA . CYS A 1 204 ? 25.583 -9.429 -24.985 1.00 39.25 204 CYS A CA 1
ATOM 1630 C C . CYS A 1 204 ? 27.025 -9.609 -25.488 1.00 39.25 204 CYS A C 1
ATOM 1632 O O . CYS A 1 204 ? 27.329 -10.607 -26.133 1.00 39.25 204 CYS A O 1
ATOM 1634 N N . ALA A 1 205 ? 27.902 -8.637 -25.236 1.00 38.41 205 ALA A N 1
ATOM 1635 C CA . ALA A 1 205 ? 29.332 -8.735 -25.538 1.00 38.41 205 ALA A CA 1
ATOM 1636 C C . ALA A 1 205 ? 30.157 -9.202 -24.318 1.00 38.41 205 ALA A C 1
ATOM 1638 O O . ALA A 1 205 ? 31.331 -8.874 -24.199 1.00 38.41 205 ALA A O 1
ATOM 1639 N N . CYS A 1 206 ? 29.555 -9.947 -23.384 1.00 43.56 206 CYS A N 1
ATOM 1640 C CA . CYS A 1 206 ? 30.292 -10.612 -22.306 1.00 43.56 206 CYS A CA 1
ATOM 1641 C C . CYS A 1 206 ? 30.720 -12.000 -22.801 1.00 43.56 206 CYS A C 1
ATOM 1643 O O . CYS A 1 206 ? 29.891 -12.880 -23.018 1.00 43.56 206 CYS A O 1
ATOM 1645 N N . SER A 1 207 ? 32.026 -12.208 -22.969 1.00 39.06 207 SER A N 1
ATOM 1646 C CA . SER A 1 207 ? 32.661 -13.506 -23.260 1.00 39.06 207 SER A CA 1
ATOM 1647 C C . SER A 1 207 ? 32.754 -14.424 -22.027 1.00 39.06 207 SER A C 1
ATOM 1649 O O . SER A 1 207 ? 33.402 -15.471 -22.051 1.00 39.06 207 SER A O 1
ATOM 1651 N N . CYS A 1 208 ? 32.091 -14.056 -20.935 1.00 45.16 208 CYS A N 1
ATOM 1652 C CA . CYS A 1 208 ? 32.105 -14.753 -19.663 1.00 45.16 208 CYS A CA 1
ATOM 1653 C C . CYS A 1 208 ? 31.146 -15.959 -19.690 1.00 45.16 208 CYS A C 1
ATOM 1655 O O . CYS A 1 208 ? 29.986 -15.860 -19.302 1.00 45.16 208 CYS A O 1
ATOM 1657 N N . ARG A 1 209 ? 31.641 -17.126 -20.126 1.00 39.66 209 ARG A N 1
ATOM 1658 C CA . ARG A 1 209 ? 30.869 -18.389 -20.212 1.00 39.66 209 ARG A CA 1
ATOM 1659 C C . ARG A 1 209 ? 30.290 -18.905 -18.878 1.00 39.66 209 ARG A C 1
ATOM 1661 O O . ARG A 1 209 ? 29.450 -19.790 -18.926 1.00 39.66 209 ARG A O 1
ATOM 1668 N N . ASN A 1 210 ? 30.685 -18.348 -17.728 1.00 40.12 210 ASN A N 1
ATOM 1669 C CA . ASN A 1 210 ? 30.266 -18.786 -16.385 1.00 40.12 210 ASN A CA 1
ATOM 1670 C C . ASN A 1 210 ? 29.765 -17.637 -15.484 1.00 40.12 210 ASN A C 1
ATOM 1672 O O . ASN A 1 210 ? 29.955 -17.665 -14.269 1.00 40.12 210 ASN A O 1
ATOM 1676 N N . CYS A 1 211 ? 29.135 -16.598 -16.040 1.00 41.75 211 CYS A N 1
ATOM 1677 C CA . CYS A 1 211 ? 28.527 -15.556 -15.210 1.00 41.75 211 CYS A CA 1
ATOM 1678 C C . CYS A 1 211 ? 27.166 -16.030 -14.666 1.00 41.75 211 CYS A C 1
ATOM 1680 O O . CYS A 1 211 ? 26.115 -15.655 -15.174 1.00 41.75 211 CYS A O 1
ATOM 1682 N N . ALA A 1 212 ? 27.181 -16.843 -13.608 1.00 38.09 212 ALA A N 1
ATOM 1683 C CA . ALA A 1 212 ? 26.012 -17.118 -12.764 1.00 38.09 212 ALA A CA 1
ATOM 1684 C C . ALA A 1 212 ? 25.708 -15.931 -11.821 1.00 38.09 212 ALA A C 1
ATOM 1686 O O . ALA A 1 212 ? 25.306 -16.104 -10.671 1.00 38.09 212 ALA A O 1
ATOM 1687 N N . CYS A 1 213 ? 25.952 -14.704 -12.284 1.00 35.47 213 CYS A N 1
ATOM 1688 C CA . CYS A 1 213 ? 25.719 -13.506 -11.503 1.00 35.47 213 CYS A CA 1
ATOM 1689 C C . CYS A 1 213 ? 24.274 -13.063 -11.697 1.00 35.47 213 CYS A C 1
ATOM 1691 O O . CYS A 1 213 ? 23.918 -12.387 -12.654 1.00 35.47 213 CYS A O 1
ATOM 1693 N N . VAL A 1 214 ? 23.473 -13.376 -10.688 1.00 38.06 214 VAL A N 1
ATOM 1694 C CA . VAL A 1 214 ? 22.227 -12.682 -10.339 1.00 38.06 214 VAL A CA 1
ATOM 1695 C C . VAL A 1 214 ? 22.491 -11.191 -10.004 1.00 38.06 214 VAL A C 1
ATOM 1697 O O . VAL A 1 214 ? 21.560 -10.420 -9.793 1.00 38.06 214 VAL A O 1
ATOM 1700 N N . SER A 1 215 ? 23.754 -10.732 -9.995 1.00 36.47 215 SER A N 1
ATOM 1701 C CA . SER A 1 215 ? 24.100 -9.316 -9.876 1.00 36.47 215 SER A CA 1
ATOM 1702 C C . SER A 1 215 ? 24.026 -8.600 -11.234 1.00 36.47 215 SER A C 1
ATOM 1704 O O . SER A 1 215 ? 24.824 -8.812 -12.147 1.00 36.47 215 SER A O 1
ATOM 1706 N N . MET A 1 216 ? 23.066 -7.680 -11.332 1.00 42.94 216 MET A N 1
ATOM 1707 C CA . MET A 1 216 ? 22.762 -6.800 -12.472 1.00 42.94 216 MET A CA 1
ATOM 1708 C C . MET A 1 216 ? 23.916 -5.879 -12.939 1.00 42.94 216 MET A C 1
ATOM 1710 O O . MET A 1 216 ? 23.717 -5.046 -13.818 1.00 42.94 216 MET A O 1
ATOM 1714 N N . PHE A 1 217 ? 25.132 -6.009 -12.402 1.00 43.09 217 PHE A N 1
ATOM 1715 C CA . PHE A 1 217 ? 26.239 -5.071 -12.628 1.00 43.09 217 PHE A CA 1
ATOM 1716 C C . PHE A 1 217 ? 27.192 -5.450 -13.773 1.00 43.09 217 PHE A C 1
ATOM 1718 O O . PHE A 1 217 ? 27.991 -4.619 -14.191 1.00 43.09 217 PHE A O 1
ATOM 1725 N N . CYS A 1 218 ? 27.090 -6.651 -14.356 1.00 41.84 218 CYS A N 1
ATOM 1726 C CA . CYS A 1 218 ? 27.910 -7.026 -15.524 1.00 41.84 218 CYS A CA 1
ATOM 1727 C C . CYS A 1 218 ? 27.425 -6.371 -16.846 1.00 41.84 218 CYS A C 1
ATOM 1729 O O . CYS A 1 218 ? 27.997 -6.589 -17.912 1.00 41.84 218 CYS A O 1
ATOM 1731 N N . HIS A 1 219 ? 26.356 -5.564 -16.801 1.00 48.59 219 HIS A N 1
ATOM 1732 C CA . HIS A 1 219 ? 25.629 -5.060 -17.973 1.00 48.59 219 HIS A CA 1
ATOM 1733 C C . HIS A 1 219 ? 25.775 -3.556 -18.247 1.00 48.59 219 HIS A C 1
ATOM 1735 O O . HIS A 1 219 ? 24.990 -3.009 -19.019 1.00 48.59 219 HIS A O 1
ATOM 1741 N N . GLN A 1 220 ? 26.813 -2.901 -17.720 1.00 41.47 220 GLN A N 1
ATOM 1742 C CA . GLN A 1 220 ? 27.078 -1.470 -17.957 1.00 41.47 220 GLN A CA 1
ATOM 1743 C C . GLN A 1 220 ? 27.242 -1.071 -19.443 1.00 41.47 220 GLN A C 1
ATOM 1745 O O . GLN A 1 220 ? 27.208 0.112 -19.751 1.00 41.47 220 GLN A O 1
ATOM 1750 N N . ASN A 1 221 ? 27.342 -2.033 -20.371 1.00 40.38 221 ASN A N 1
ATOM 1751 C CA . ASN A 1 221 ? 27.463 -1.796 -21.814 1.00 40.38 221 ASN A CA 1
ATOM 1752 C C . ASN A 1 221 ? 26.281 -2.335 -22.642 1.00 40.38 221 ASN A C 1
ATOM 1754 O O . ASN A 1 221 ? 26.465 -2.746 -23.789 1.00 40.38 221 ASN A O 1
ATOM 1758 N N . ARG A 1 222 ? 25.051 -2.349 -22.111 1.00 44.53 222 ARG A N 1
ATOM 1759 C CA . ARG A 1 222 ? 23.883 -2.337 -23.008 1.00 44.53 222 ARG A CA 1
ATOM 1760 C C . ARG A 1 222 ? 23.669 -0.900 -23.463 1.00 44.53 222 ARG A C 1
ATOM 1762 O O . ARG A 1 222 ? 22.979 -0.133 -22.801 1.00 44.53 222 ARG A O 1
ATOM 1769 N N . THR A 1 223 ? 24.270 -0.532 -24.590 1.00 40.84 223 THR A N 1
ATOM 1770 C CA . THR A 1 223 ? 23.809 0.639 -25.332 1.00 40.84 223 THR A CA 1
ATOM 1771 C C . THR A 1 223 ? 22.377 0.353 -25.766 1.00 40.84 223 THR A C 1
ATOM 1773 O O . THR A 1 223 ? 22.117 -0.545 -26.568 1.00 40.84 223 THR A O 1
ATOM 1776 N N . PHE A 1 224 ? 21.431 1.059 -25.153 1.00 49.34 224 PHE A N 1
ATOM 1777 C CA . PHE A 1 224 ? 20.048 1.054 -25.595 1.00 49.34 224 PHE A CA 1
ATOM 1778 C C . PHE A 1 224 ? 20.027 1.683 -26.980 1.00 49.34 224 PHE A C 1
ATOM 1780 O O . PHE A 1 224 ? 20.336 2.862 -27.136 1.00 49.34 224 PHE A O 1
ATOM 1787 N N . ASP A 1 225 ? 19.722 0.882 -27.997 1.00 42.88 225 ASP A N 1
ATOM 1788 C CA . ASP A 1 225 ? 19.499 1.423 -29.327 1.00 42.88 225 ASP A CA 1
ATOM 1789 C C . ASP A 1 225 ? 18.155 2.167 -29.288 1.00 42.88 225 ASP A C 1
ATOM 1791 O O . ASP A 1 225 ? 17.076 1.558 -29.303 1.00 42.88 225 ASP A O 1
ATOM 1795 N N . ASP A 1 226 ? 18.248 3.493 -29.153 1.00 45.41 226 ASP A N 1
ATOM 1796 C CA . ASP A 1 226 ? 17.163 4.472 -28.962 1.00 45.41 226 ASP A CA 1
ATOM 1797 C C . ASP A 1 226 ? 16.056 4.337 -30.030 1.00 45.41 226 ASP A C 1
ATOM 1799 O O . ASP A 1 226 ? 14.906 4.723 -29.845 1.00 45.41 226 ASP A O 1
ATOM 1803 N N . LYS A 1 227 ? 16.378 3.697 -31.160 1.00 43.47 227 LYS A N 1
ATOM 1804 C CA . LYS A 1 227 ? 15.462 3.474 -32.284 1.00 43.47 227 LYS A CA 1
ATOM 1805 C C . LYS A 1 227 ? 14.583 2.221 -32.163 1.00 43.47 227 LYS A C 1
ATOM 1807 O O . LYS A 1 227 ? 13.642 2.089 -32.945 1.00 43.47 227 LYS A O 1
ATOM 1812 N N . SER A 1 228 ? 14.859 1.292 -31.237 1.00 42.44 228 SER A N 1
ATOM 1813 C CA . SER A 1 228 ? 14.204 -0.037 -31.214 1.00 42.44 228 SER A CA 1
ATOM 1814 C C . SER A 1 228 ? 13.530 -0.439 -29.896 1.00 42.44 228 SER A C 1
ATOM 1816 O O . SER A 1 228 ? 12.670 -1.326 -29.895 1.00 42.44 228 SER A O 1
ATOM 1818 N N . SER A 1 229 ? 13.854 0.213 -28.778 1.00 49.97 229 SER A N 1
ATOM 1819 C CA . SER A 1 229 ? 13.260 -0.097 -27.471 1.00 49.97 229 SER A CA 1
ATOM 1820 C C . SER A 1 229 ? 11.948 0.669 -27.260 1.00 49.97 229 SER A C 1
ATOM 1822 O O . SER A 1 229 ? 11.890 1.724 -26.641 1.00 49.97 229 SER A O 1
ATOM 1824 N N . LYS A 1 230 ? 10.846 0.126 -27.790 1.00 55.56 230 LYS A N 1
ATOM 1825 C CA . LYS A 1 230 ? 9.495 0.642 -27.523 1.00 55.56 230 LYS A CA 1
ATOM 1826 C C . LYS A 1 230 ? 9.034 0.170 -26.143 1.00 55.56 230 LYS A C 1
ATOM 1828 O O . LYS A 1 230 ? 8.365 -0.849 -26.055 1.00 55.56 230 LYS A O 1
ATOM 1833 N N . LEU A 1 231 ? 9.409 0.864 -25.073 1.00 63.47 231 LEU A N 1
ATOM 1834 C CA . LEU A 1 231 ? 8.693 0.772 -23.799 1.00 63.47 231 LEU A CA 1
ATOM 1835 C C . LEU A 1 231 ? 7.804 2.010 -23.696 1.00 63.47 231 LEU A C 1
ATOM 1837 O O . LEU A 1 231 ? 8.300 3.104 -23.436 1.00 63.47 231 LEU A O 1
ATOM 1841 N N . SER A 1 232 ? 6.509 1.846 -23.963 1.00 68.88 232 SER A N 1
ATOM 1842 C CA . SER A 1 232 ? 5.527 2.910 -23.752 1.00 68.88 232 SER A CA 1
ATOM 1843 C C . SER A 1 232 ? 4.753 2.667 -22.466 1.00 68.88 232 SER A C 1
ATOM 1845 O O . SER A 1 232 ? 4.616 1.538 -21.996 1.00 68.88 232 SER A O 1
ATOM 1847 N N . VAL A 1 233 ? 4.238 3.757 -21.909 1.00 72.81 233 VAL A N 1
ATOM 1848 C CA . VAL A 1 233 ? 3.348 3.750 -20.746 1.00 72.81 233 VAL A CA 1
ATOM 1849 C C . VAL A 1 233 ? 2.150 2.840 -21.021 1.00 72.81 233 VAL A C 1
ATOM 1851 O O . VAL A 1 233 ? 1.815 2.027 -20.171 1.00 72.81 233 VAL A O 1
ATOM 1854 N N . ASP A 1 234 ? 1.605 2.855 -22.240 1.00 74.50 234 ASP A N 1
ATOM 1855 C CA . ASP A 1 234 ? 0.448 2.043 -22.657 1.00 74.50 234 ASP A CA 1
ATOM 1856 C C . ASP A 1 234 ? 0.643 0.531 -22.469 1.00 74.50 234 ASP A C 1
ATOM 1858 O O . ASP A 1 234 ? -0.324 -0.199 -22.263 1.00 74.50 234 ASP A O 1
ATOM 1862 N N . MET A 1 235 ? 1.888 0.039 -22.472 1.00 75.75 235 MET A N 1
ATOM 1863 C CA . MET A 1 235 ? 2.183 -1.378 -22.203 1.00 75.75 235 MET A CA 1
ATOM 1864 C C . MET A 1 235 ? 1.809 -1.802 -20.773 1.00 75.75 235 MET A C 1
ATOM 1866 O O . MET A 1 235 ? 1.564 -2.981 -20.501 1.00 75.75 235 MET A O 1
ATOM 1870 N N . PHE A 1 236 ? 1.724 -0.835 -19.859 1.00 75.69 236 PHE A N 1
ATOM 1871 C CA . PHE A 1 236 ? 1.277 -1.028 -18.483 1.00 75.69 236 PHE A CA 1
ATOM 1872 C C . PHE A 1 236 ? -0.251 -0.891 -18.333 1.00 75.69 236 PHE A C 1
ATOM 1874 O O . PHE A 1 236 ? -0.796 -1.323 -17.317 1.00 75.69 236 PHE A O 1
ATOM 1881 N N . PHE A 1 237 ? -0.949 -0.380 -19.357 1.00 76.25 237 PHE A N 1
ATOM 1882 C CA . PHE A 1 237 ? -2.394 -0.114 -19.358 1.00 76.25 237 PHE A CA 1
ATOM 1883 C C . PHE A 1 237 ? -3.104 -0.838 -20.519 1.00 76.25 237 PHE A C 1
ATOM 1885 O O . PHE A 1 237 ? -3.713 -0.201 -21.377 1.00 76.25 237 PHE A O 1
ATOM 1892 N N . PRO A 1 238 ? -3.091 -2.185 -20.571 1.00 65.31 238 PRO A N 1
ATOM 1893 C CA . PRO A 1 238 ? -3.706 -2.939 -21.670 1.00 65.31 238 PRO A CA 1
ATOM 1894 C C . PRO A 1 238 ? -5.245 -2.837 -21.711 1.00 65.31 238 PRO A C 1
ATOM 1896 O O . PRO A 1 238 ? -5.869 -3.355 -22.634 1.00 65.31 238 PRO A O 1
ATOM 1899 N N . LYS A 1 239 ? -5.871 -2.195 -20.713 1.00 65.31 239 LYS A N 1
ATOM 1900 C CA . LYS A 1 239 ? -7.311 -1.904 -20.651 1.00 65.31 239 LYS A CA 1
ATOM 1901 C C . LYS A 1 239 ? -7.510 -0.404 -20.423 1.00 65.31 239 LYS A C 1
ATOM 1903 O O . LYS A 1 239 ? -6.949 0.126 -19.465 1.00 65.31 239 LYS A O 1
ATOM 1908 N N . GLN A 1 240 ? -8.344 0.248 -21.239 1.00 59.03 240 GLN A N 1
ATOM 1909 C CA . GLN A 1 240 ? -8.653 1.687 -21.130 1.00 59.03 240 GLN A CA 1
ATOM 1910 C C . GLN A 1 240 ? -9.124 2.100 -19.722 1.00 59.03 240 GLN A C 1
ATOM 1912 O O . GLN A 1 240 ? -8.803 3.187 -19.270 1.00 59.03 240 GLN A O 1
ATOM 1917 N N . SER A 1 241 ? -9.771 1.202 -18.972 1.00 59.72 241 SER A N 1
ATOM 1918 C CA . SER A 1 241 ? -10.223 1.475 -17.599 1.00 59.72 241 SER A CA 1
ATOM 1919 C C . SER A 1 241 ? -9.091 1.682 -16.584 1.00 59.72 241 SER A C 1
ATOM 1921 O O . SER A 1 241 ? -9.324 2.153 -15.479 1.00 59.72 241 SER A O 1
ATOM 1923 N N . SER A 1 242 ? -7.853 1.283 -16.895 1.00 63.53 242 SER A N 1
ATOM 1924 C CA . SER A 1 242 ? -6.762 1.339 -15.914 1.00 63.53 242 SER A CA 1
ATOM 1925 C C . SER A 1 242 ? -6.190 2.745 -15.716 1.00 63.53 242 SER A C 1
ATOM 1927 O O . SER A 1 242 ? -5.674 3.023 -14.635 1.00 63.53 242 SER A O 1
ATOM 1929 N N . THR A 1 243 ? -6.333 3.645 -16.696 1.00 68.38 243 THR A N 1
ATOM 1930 C CA . THR A 1 243 ? -5.923 5.056 -16.579 1.00 68.38 243 THR A CA 1
ATOM 1931 C C . THR A 1 243 ? -6.854 5.866 -15.679 1.00 68.38 243 THR A C 1
ATOM 1933 O O . THR A 1 243 ? -6.405 6.836 -15.082 1.00 68.38 243 THR A O 1
ATOM 1936 N N . GLU A 1 244 ? -8.105 5.434 -15.491 1.00 79.25 244 GLU A N 1
ATOM 1937 C CA . GLU A 1 244 ? -9.080 6.082 -14.593 1.00 79.25 244 GLU A CA 1
ATOM 1938 C C . GLU A 1 244 ? -8.643 6.056 -13.117 1.00 79.25 244 GLU A C 1
ATOM 1940 O O . GLU A 1 244 ? -9.123 6.840 -12.301 1.00 79.25 244 GLU A O 1
ATOM 1945 N N . TYR A 1 245 ? -7.714 5.166 -12.757 1.00 81.25 245 TYR A N 1
ATOM 1946 C CA . TYR A 1 245 ? -7.244 5.004 -11.381 1.00 81.25 245 TYR A CA 1
ATOM 1947 C C . TYR A 1 245 ? -5.994 5.815 -11.026 1.00 81.25 245 TYR A C 1
ATOM 1949 O O . TYR A 1 245 ? -5.537 5.735 -9.879 1.00 81.25 245 TYR A O 1
ATOM 1957 N N . PHE A 1 246 ? -5.419 6.544 -11.985 1.00 85.19 246 PHE A N 1
ATOM 1958 C CA . PHE A 1 246 ? -4.184 7.300 -11.798 1.00 85.19 246 PHE A CA 1
ATOM 1959 C C . PHE A 1 246 ? -4.374 8.745 -12.239 1.00 85.19 246 PHE A C 1
ATOM 1961 O O . PHE A 1 246 ? -4.946 9.033 -13.286 1.00 85.19 246 PHE A O 1
ATOM 1968 N N . SER A 1 247 ? -3.850 9.670 -11.445 1.00 86.88 247 SER A N 1
ATOM 1969 C CA . SER A 1 247 ? -3.817 11.080 -11.815 1.00 86.88 247 SER A CA 1
ATOM 1970 C C . SER A 1 247 ? -2.857 11.326 -12.982 1.00 86.88 247 SER A C 1
ATOM 1972 O O . SER A 1 247 ? -1.858 10.620 -13.158 1.00 86.88 247 SER A O 1
ATOM 1974 N N . ALA A 1 248 ? -3.097 12.403 -13.734 1.00 84.75 248 ALA A N 1
ATOM 1975 C CA . ALA A 1 248 ? -2.189 12.844 -14.794 1.00 84.75 248 ALA A CA 1
ATOM 1976 C C . ALA A 1 248 ? -0.747 13.045 -14.286 1.00 84.75 248 ALA A C 1
ATOM 1978 O O . ALA A 1 248 ? 0.213 12.735 -14.991 1.00 84.75 248 ALA A O 1
ATOM 1979 N N . LEU A 1 249 ? -0.589 13.507 -13.039 1.00 86.62 249 LEU A N 1
ATOM 1980 C CA . LEU A 1 249 ? 0.716 13.664 -12.400 1.00 86.62 249 LEU A CA 1
ATOM 1981 C C . LEU A 1 249 ? 1.416 12.316 -12.174 1.00 86.62 249 LEU A C 1
ATOM 1983 O O . LEU A 1 249 ? 2.604 12.201 -12.464 1.00 86.62 249 LEU A O 1
ATOM 1987 N N . GLU A 1 250 ? 0.710 11.298 -11.677 1.00 87.94 250 GLU A N 1
ATOM 1988 C CA . GLU A 1 250 ? 1.284 9.961 -11.468 1.00 87.94 250 GLU A CA 1
ATOM 1989 C C . GLU A 1 250 ? 1.734 9.331 -12.786 1.00 87.94 250 GLU A C 1
ATOM 1991 O O . GLU A 1 250 ? 2.841 8.796 -12.864 1.00 87.94 250 GLU A O 1
ATOM 1996 N N . LEU A 1 251 ? 0.916 9.449 -13.835 1.00 86.88 251 LEU A N 1
ATOM 1997 C CA . LEU A 1 251 ? 1.256 8.955 -15.170 1.00 86.88 251 LEU A CA 1
ATOM 1998 C C . LEU A 1 251 ? 2.484 9.676 -15.739 1.00 86.88 251 LEU A C 1
ATOM 2000 O O . LEU A 1 251 ? 3.389 9.037 -16.281 1.00 86.88 251 LEU A O 1
ATOM 2004 N N . LEU A 1 252 ? 2.558 10.997 -15.576 1.00 85.94 252 LEU A N 1
ATOM 2005 C CA . LEU A 1 252 ? 3.688 11.804 -16.030 1.00 85.94 252 LEU A CA 1
ATOM 2006 C C . LEU A 1 252 ? 4.985 11.450 -15.281 1.00 85.94 252 LEU A C 1
ATOM 2008 O O . LEU A 1 252 ? 6.016 11.211 -15.915 1.00 85.94 252 LEU A O 1
ATOM 2012 N N . LEU A 1 253 ? 4.930 11.353 -13.949 1.00 88.94 253 LEU A N 1
ATOM 2013 C CA . LEU A 1 253 ? 6.060 10.928 -13.113 1.00 88.94 253 LEU A CA 1
ATOM 2014 C C . LEU A 1 253 ? 6.539 9.530 -13.504 1.00 88.94 253 LEU A C 1
ATOM 2016 O O . LEU A 1 253 ? 7.741 9.297 -13.631 1.00 88.94 253 LEU A O 1
ATOM 2020 N N . PHE A 1 254 ? 5.607 8.608 -13.742 1.00 88.75 254 PHE A N 1
ATOM 2021 C CA . PHE A 1 254 ? 5.933 7.251 -14.165 1.00 88.75 254 PHE A CA 1
ATOM 2022 C C . PHE A 1 254 ? 6.597 7.226 -15.539 1.00 88.75 254 PHE A C 1
ATOM 2024 O O . PHE A 1 254 ? 7.615 6.563 -15.721 1.00 88.75 254 PHE A O 1
ATOM 2031 N N . THR A 1 255 ? 6.074 8.005 -16.486 1.00 85.69 255 THR A N 1
ATOM 2032 C CA . THR A 1 255 ? 6.658 8.159 -17.824 1.00 85.69 255 THR A CA 1
ATOM 2033 C C . THR A 1 255 ? 8.107 8.630 -17.742 1.00 85.69 255 THR A C 1
ATOM 2035 O O . THR A 1 255 ? 8.981 8.075 -18.408 1.00 85.69 255 THR A O 1
ATOM 2038 N N . ASN A 1 256 ? 8.380 9.635 -16.908 1.00 86.62 256 ASN A N 1
ATOM 2039 C CA . ASN A 1 256 ? 9.732 10.150 -16.719 1.00 86.62 256 ASN A CA 1
ATOM 2040 C C . ASN A 1 256 ? 10.640 9.138 -16.024 1.00 86.62 256 ASN A C 1
ATOM 2042 O O . ASN A 1 256 ? 11.756 8.923 -16.486 1.00 86.62 256 ASN A O 1
ATOM 2046 N N . ALA A 1 257 ? 10.154 8.451 -14.990 1.00 88.44 257 ALA A N 1
ATOM 2047 C CA . ALA A 1 257 ? 10.903 7.385 -14.333 1.00 88.44 257 ALA A CA 1
ATOM 2048 C C . ALA A 1 257 ? 11.282 6.265 -15.317 1.00 88.44 257 ALA A C 1
ATOM 2050 O O . ALA A 1 257 ? 12.425 5.812 -15.322 1.00 88.44 257 ALA A O 1
ATOM 2051 N N . LEU A 1 258 ? 10.365 5.861 -16.204 1.00 85.00 258 LEU A N 1
ATOM 2052 C CA . LEU A 1 258 ? 10.642 4.885 -17.262 1.00 85.00 258 LEU A CA 1
ATOM 2053 C C . LEU A 1 258 ? 11.687 5.397 -18.260 1.00 85.00 258 LEU A C 1
ATOM 2055 O O . LEU A 1 258 ? 12.607 4.658 -18.602 1.00 85.00 258 LEU A O 1
ATOM 2059 N N . LYS A 1 259 ? 11.600 6.657 -18.700 1.00 83.06 259 LYS A N 1
ATOM 2060 C CA . LYS A 1 259 ? 12.624 7.260 -19.572 1.00 83.06 259 LYS A CA 1
ATOM 2061 C C . LYS A 1 259 ? 13.990 7.288 -18.893 1.00 83.06 259 LYS A C 1
ATOM 2063 O O . LYS A 1 259 ? 14.972 6.853 -19.487 1.00 83.06 259 LYS A O 1
ATOM 2068 N N . THR A 1 260 ? 14.052 7.736 -17.641 1.00 84.94 260 THR A N 1
ATOM 2069 C CA . THR A 1 260 ? 15.280 7.756 -16.836 1.00 84.94 260 THR A CA 1
ATOM 2070 C C . THR A 1 260 ? 15.862 6.356 -16.692 1.00 84.94 260 THR A C 1
ATOM 2072 O O . THR A 1 260 ? 17.063 6.180 -16.893 1.00 84.94 260 THR A O 1
ATOM 2075 N N . TYR A 1 261 ? 15.018 5.358 -16.420 1.00 83.81 261 TYR A N 1
ATOM 2076 C CA . TYR A 1 261 ? 15.415 3.955 -16.351 1.00 83.81 261 TYR A CA 1
ATOM 2077 C C . TYR A 1 261 ? 16.091 3.492 -17.648 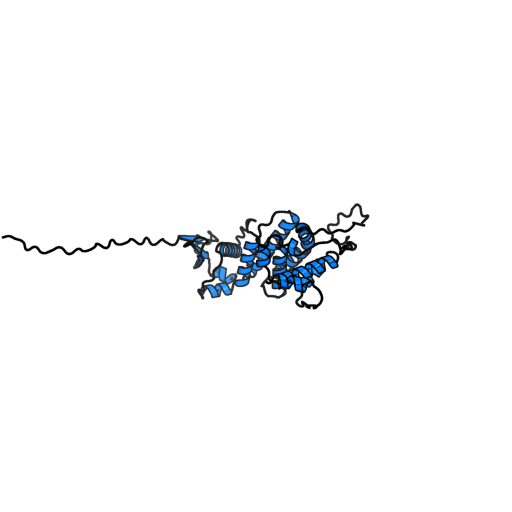1.00 83.81 261 TYR A C 1
ATOM 2079 O O . TYR A 1 261 ? 17.184 2.931 -17.608 1.00 83.81 261 TYR A O 1
ATOM 2087 N N . LEU A 1 262 ? 15.475 3.763 -18.803 1.00 76.88 262 LEU A N 1
ATOM 2088 C CA . LEU A 1 262 ? 15.993 3.357 -20.114 1.00 76.88 262 LEU A CA 1
ATOM 2089 C C . LEU A 1 262 ? 17.285 4.099 -20.482 1.00 76.88 262 LEU A C 1
ATOM 2091 O O . LEU A 1 262 ? 18.273 3.464 -20.847 1.00 76.88 262 LEU A O 1
ATOM 2095 N N . HIS A 1 263 ? 17.312 5.427 -20.333 1.00 79.31 263 HIS A N 1
ATOM 2096 C CA . HIS A 1 263 ? 18.482 6.246 -20.670 1.00 79.31 263 HIS A CA 1
ATOM 2097 C C . HIS A 1 263 ? 19.701 5.940 -19.794 1.00 79.31 263 HIS A C 1
ATOM 2099 O O . HIS A 1 263 ? 20.832 6.110 -20.242 1.00 79.31 263 HIS A O 1
ATOM 2105 N N . ASN A 1 264 ? 19.492 5.463 -18.565 1.00 75.62 264 ASN A N 1
ATOM 2106 C CA . ASN A 1 264 ? 20.570 5.122 -17.637 1.00 75.62 264 ASN A CA 1
ATOM 2107 C C . ASN A 1 264 ? 20.885 3.620 -17.607 1.00 75.62 264 ASN A C 1
ATOM 2109 O O . ASN A 1 264 ? 21.359 3.111 -16.595 1.00 75.62 264 ASN A O 1
ATOM 2113 N N . GLY A 1 265 ? 20.631 2.885 -18.692 1.00 71.88 265 GLY A N 1
ATOM 2114 C CA . GLY A 1 265 ? 21.080 1.496 -18.791 1.00 71.88 265 GLY A CA 1
ATOM 2115 C C . GLY A 1 265 ? 20.298 0.511 -17.911 1.00 71.88 265 GLY A C 1
ATOM 2116 O O . GLY A 1 265 ? 20.800 -0.571 -17.617 1.00 71.88 265 GLY A O 1
ATOM 2117 N N . GLY A 1 266 ? 19.084 0.862 -17.482 1.00 74.06 266 GLY A N 1
ATOM 2118 C CA . GLY A 1 266 ? 18.289 0.072 -16.542 1.00 74.06 266 GLY A CA 1
ATOM 2119 C C . GLY A 1 266 ? 18.569 0.374 -15.066 1.00 74.06 266 GLY A C 1
ATOM 2120 O O . GLY A 1 266 ? 18.373 -0.500 -14.219 1.00 74.06 266 GLY A O 1
ATOM 2121 N N . ASP A 1 267 ? 19.019 1.588 -14.746 1.00 81.31 267 ASP A N 1
ATOM 2122 C CA . ASP A 1 267 ? 19.242 2.052 -13.373 1.00 81.31 267 ASP A CA 1
ATOM 2123 C C . ASP A 1 267 ? 17.905 2.354 -12.663 1.00 81.31 267 ASP A C 1
ATOM 2125 O O . ASP A 1 267 ? 17.293 3.415 -12.835 1.00 81.31 267 ASP A O 1
ATOM 2129 N N . ALA A 1 268 ? 17.430 1.387 -11.872 1.00 85.62 268 ALA A N 1
ATOM 2130 C CA . ALA A 1 268 ? 16.190 1.501 -11.103 1.00 85.62 268 ALA A CA 1
ATOM 2131 C C . ALA A 1 268 ? 16.283 2.535 -9.970 1.00 85.62 268 ALA A C 1
ATOM 2133 O O . ALA A 1 268 ? 15.262 3.103 -9.582 1.00 85.62 268 ALA A O 1
ATOM 2134 N N . GLU A 1 269 ? 17.481 2.800 -9.445 1.00 87.44 269 GLU A N 1
ATOM 2135 C CA . GLU A 1 269 ? 17.666 3.740 -8.343 1.00 87.44 269 GLU A CA 1
ATOM 2136 C C . GLU A 1 269 ? 17.487 5.179 -8.818 1.00 87.44 269 GLU A C 1
ATOM 2138 O O . GLU A 1 269 ? 16.722 5.932 -8.211 1.00 87.44 269 GLU A O 1
ATOM 2143 N N . LYS A 1 270 ? 18.084 5.535 -9.962 1.00 86.44 270 LYS A N 1
ATOM 2144 C CA . LYS A 1 270 ? 17.842 6.836 -10.606 1.00 86.44 270 LYS A CA 1
ATOM 2145 C C . LYS A 1 270 ? 16.387 7.022 -11.018 1.00 86.44 270 LYS A C 1
ATOM 2147 O O . LYS A 1 270 ? 15.827 8.094 -10.806 1.00 86.44 270 LYS A O 1
ATOM 2152 N N . ALA A 1 271 ? 15.765 5.987 -11.582 1.00 87.88 271 ALA A N 1
ATOM 2153 C CA . ALA A 1 271 ? 14.355 6.033 -11.967 1.00 87.88 271 ALA A CA 1
ATOM 2154 C C . ALA A 1 271 ? 13.436 6.274 -10.759 1.00 87.88 271 ALA A C 1
ATOM 2156 O O . ALA A 1 271 ? 12.532 7.108 -10.815 1.00 87.88 271 ALA A O 1
ATOM 2157 N N . LEU A 1 272 ? 13.694 5.577 -9.648 1.00 89.81 272 LEU A N 1
ATOM 2158 C CA . LEU A 1 272 ? 12.946 5.767 -8.413 1.00 89.81 272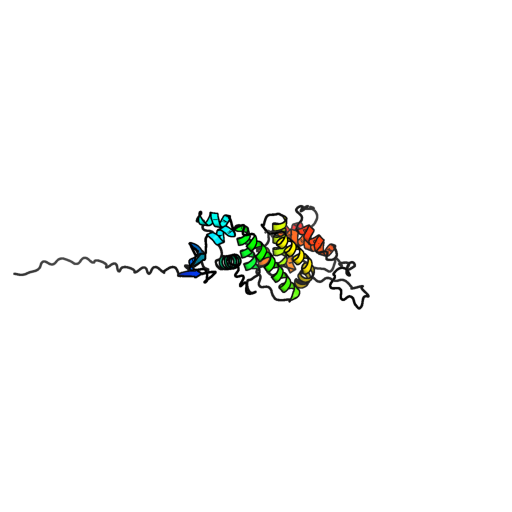 LEU A CA 1
ATOM 2159 C C . LEU A 1 272 ? 13.198 7.151 -7.807 1.00 89.81 272 LEU A C 1
ATOM 2161 O O . LEU A 1 272 ? 12.254 7.800 -7.364 1.00 89.81 272 LEU A O 1
ATOM 2165 N N . PHE A 1 273 ? 14.446 7.621 -7.801 1.00 89.81 273 PHE A N 1
ATOM 2166 C CA . PHE A 1 273 ? 14.786 8.963 -7.330 1.00 89.81 273 PHE A CA 1
ATOM 2167 C C . PHE A 1 273 ? 14.021 10.044 -8.105 1.00 89.81 273 PHE A C 1
ATOM 2169 O O . PHE A 1 273 ? 13.428 10.933 -7.491 1.00 89.81 273 PHE A O 1
ATOM 2176 N N . GLU A 1 274 ? 13.962 9.931 -9.432 1.00 88.00 274 GLU A N 1
ATOM 2177 C CA . GLU A 1 274 ? 13.194 10.838 -10.290 1.00 88.00 274 GLU A CA 1
ATOM 2178 C C . GLU A 1 274 ? 11.700 10.827 -9.925 1.00 88.00 274 GLU A C 1
ATOM 2180 O O . GLU A 1 274 ? 11.093 11.877 -9.726 1.00 88.00 274 GLU A O 1
ATOM 2185 N N . PHE A 1 275 ? 11.113 9.640 -9.733 1.00 89.25 275 PHE A N 1
ATOM 2186 C CA . PHE A 1 275 ? 9.702 9.508 -9.352 1.00 89.25 275 PHE A CA 1
ATOM 2187 C C . PHE A 1 275 ? 9.389 10.130 -7.977 1.00 89.25 275 PHE A C 1
ATOM 2189 O O . PHE A 1 275 ? 8.336 10.745 -7.762 1.00 89.25 275 PHE A O 1
ATOM 2196 N N . LEU A 1 276 ? 10.293 9.958 -7.009 1.00 89.06 276 LEU A N 1
ATOM 2197 C CA . LEU A 1 276 ? 10.122 10.454 -5.640 1.00 89.06 276 LEU A CA 1
ATOM 2198 C C . LEU A 1 276 ? 10.435 11.949 -5.505 1.00 89.06 276 LEU A C 1
ATOM 2200 O O . LEU A 1 276 ? 10.001 12.575 -4.530 1.00 89.06 276 LEU A O 1
ATOM 2204 N N . SER A 1 277 ? 11.138 12.534 -6.476 1.00 83.50 277 SER A N 1
ATOM 2205 C CA . SER A 1 277 ? 11.623 13.907 -6.395 1.00 83.50 277 SER A CA 1
ATOM 2206 C C . SER A 1 277 ? 10.478 14.928 -6.277 1.00 83.50 277 SER A C 1
ATOM 2208 O O . SER A 1 277 ? 9.428 14.794 -6.916 1.00 83.50 277 SER A O 1
ATOM 2210 N N . PRO A 1 278 ? 10.630 15.959 -5.425 1.00 62.75 278 PRO A N 1
ATOM 2211 C CA . PRO A 1 278 ? 9.647 17.034 -5.284 1.00 62.75 278 PRO A CA 1
ATOM 2212 C C . PRO A 1 278 ? 9.666 18.012 -6.468 1.00 62.75 278 PRO A C 1
ATOM 2214 O O . PRO A 1 278 ? 8.670 18.682 -6.721 1.00 62.75 278 PRO A O 1
ATOM 2217 N N . GLN A 1 279 ? 10.788 18.105 -7.189 1.00 56.88 279 GLN A N 1
ATOM 2218 C CA . GLN A 1 279 ? 11.002 19.083 -8.251 1.00 56.88 279 GLN A CA 1
ATOM 2219 C C . GLN A 1 279 ? 10.664 18.485 -9.611 1.00 56.88 279 GLN A C 1
ATOM 2221 O O . GLN A 1 279 ? 11.537 17.985 -10.313 1.00 56.88 279 GLN A O 1
ATOM 2226 N N . PHE A 1 280 ? 9.405 18.589 -10.018 1.00 53.09 280 PHE A N 1
ATOM 2227 C CA . PHE A 1 280 ? 9.107 18.491 -11.439 1.00 53.09 280 PHE A CA 1
ATOM 2228 C C . PHE A 1 280 ? 9.457 19.838 -12.077 1.00 53.09 280 PHE A C 1
ATOM 2230 O O . PHE A 1 280 ? 8.673 20.786 -12.028 1.00 53.09 280 PHE A O 1
ATOM 2237 N N . LYS A 1 281 ? 10.665 19.963 -12.638 1.00 43.72 281 LYS A N 1
ATOM 2238 C CA . LYS A 1 281 ? 10.935 21.044 -13.590 1.00 43.72 281 LYS A CA 1
ATOM 2239 C C . LYS A 1 281 ? 10.182 20.680 -14.863 1.00 43.72 281 LYS A C 1
ATOM 2241 O O . LYS A 1 281 ? 10.614 19.803 -15.604 1.00 43.72 281 LYS A O 1
ATOM 2246 N N . MET A 1 282 ? 9.038 21.319 -15.109 1.00 40.38 282 MET A N 1
ATOM 2247 C CA . MET A 1 282 ? 8.475 21.344 -16.458 1.00 40.38 282 MET A CA 1
ATOM 2248 C C . MET A 1 282 ? 9.466 22.104 -17.338 1.00 40.38 282 MET A C 1
ATOM 2250 O O . MET A 1 282 ? 9.378 23.320 -17.481 1.00 40.38 282 MET A O 1
ATOM 2254 N N . GLU A 1 283 ? 10.444 21.402 -17.903 1.00 37.88 283 GLU A N 1
ATOM 2255 C CA . GLU A 1 283 ? 11.168 21.923 -19.051 1.00 37.88 283 GLU A CA 1
ATOM 2256 C C . GLU A 1 283 ? 10.170 21.964 -20.205 1.00 37.88 283 GLU A C 1
ATOM 2258 O O . GLU A 1 283 ? 9.832 20.960 -20.833 1.00 37.88 283 GLU A O 1
ATOM 2263 N N . SER A 1 284 ? 9.610 23.152 -20.417 1.00 38.38 284 SER A N 1
ATOM 2264 C CA . SER A 1 284 ? 8.781 23.481 -21.559 1.00 38.38 284 SER A CA 1
ATOM 2265 C C . SER A 1 284 ? 9.641 23.407 -22.813 1.00 38.38 284 SER A C 1
ATOM 2267 O O . SER A 1 284 ? 10.173 24.426 -23.232 1.00 38.38 284 SER A O 1
ATOM 2269 N N . ASN A 1 285 ? 9.822 22.220 -23.391 1.00 40.97 285 ASN A N 1
ATOM 2270 C CA . ASN A 1 285 ? 10.183 22.081 -24.795 1.00 40.97 285 ASN A CA 1
ATOM 22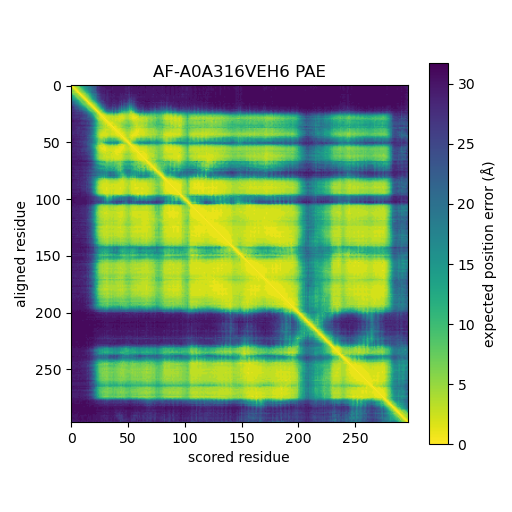71 C C . ASN A 1 285 ? 9.862 20.678 -25.330 1.00 40.97 285 ASN A C 1
ATOM 2273 O O . ASN A 1 285 ? 10.301 19.663 -24.803 1.00 40.97 285 ASN A O 1
ATOM 2277 N N . ASN A 1 286 ? 9.157 20.686 -26.463 1.00 42.91 286 ASN A N 1
ATOM 2278 C CA . ASN A 1 286 ? 8.984 19.619 -27.452 1.00 42.91 286 ASN A CA 1
ATOM 2279 C C . ASN A 1 286 ? 7.954 18.507 -27.180 1.00 42.91 286 ASN A C 1
ATOM 2281 O O . ASN A 1 286 ? 8.168 17.595 -26.393 1.00 42.91 286 ASN A O 1
ATOM 2285 N N . ALA A 1 287 ? 6.879 18.562 -27.983 1.00 38.56 287 ALA A N 1
ATOM 2286 C CA . ALA A 1 287 ? 5.981 17.503 -28.481 1.00 38.56 287 ALA A CA 1
ATOM 2287 C C . ALA A 1 287 ? 5.286 16.537 -27.492 1.00 38.56 287 ALA A C 1
ATOM 2289 O O . ALA A 1 287 ? 4.118 16.220 -27.702 1.00 38.56 287 ALA A O 1
ATOM 2290 N N . ALA A 1 288 ? 5.925 16.101 -26.408 1.00 42.06 288 ALA A N 1
ATOM 2291 C CA . ALA A 1 288 ? 5.366 15.154 -25.442 1.00 42.06 288 ALA A CA 1
ATOM 2292 C C . ALA A 1 288 ? 4.235 15.765 -24.595 1.00 42.06 288 ALA A C 1
ATOM 2294 O O . ALA A 1 288 ? 3.279 15.074 -24.254 1.00 42.06 288 ALA A O 1
ATOM 2295 N N . THR A 1 289 ? 4.280 17.076 -24.331 1.00 39.88 289 THR A N 1
ATOM 2296 C CA . THR A 1 289 ? 3.209 17.800 -23.622 1.00 39.88 289 THR A CA 1
ATOM 2297 C C . THR A 1 289 ? 1.899 17.826 -24.417 1.00 39.88 289 THR A C 1
ATOM 2299 O O . THR A 1 289 ? 0.827 17.850 -23.822 1.00 39.88 289 THR A O 1
ATOM 2302 N N . ARG A 1 290 ? 1.957 17.753 -25.758 1.00 33.94 290 ARG A N 1
ATOM 2303 C CA . ARG A 1 290 ? 0.744 17.632 -26.587 1.00 33.94 290 ARG A CA 1
ATOM 2304 C C . ARG A 1 290 ? 0.078 16.267 -26.450 1.00 33.94 290 ARG A C 1
ATOM 2306 O O . ARG A 1 290 ? -1.140 16.212 -26.499 1.00 33.94 290 ARG A O 1
ATOM 2313 N N . VAL A 1 291 ? 0.852 15.204 -26.230 1.00 40.31 291 VAL A N 1
ATOM 2314 C CA . VAL A 1 291 ? 0.298 13.855 -26.046 1.00 40.31 291 VAL A CA 1
ATOM 2315 C C . VAL A 1 291 ? -0.433 13.745 -24.706 1.00 40.31 291 VAL A C 1
ATOM 2317 O O . VAL A 1 291 ? -1.486 13.133 -24.645 1.00 40.31 291 VAL A O 1
ATOM 2320 N N . VAL A 1 292 ? 0.062 14.393 -23.643 1.00 37.97 292 VAL A N 1
ATOM 2321 C CA . VAL A 1 292 ? -0.609 14.385 -22.326 1.00 37.97 292 VAL A CA 1
ATOM 2322 C C . VAL A 1 292 ? -1.900 15.212 -22.332 1.00 37.97 292 VAL A C 1
ATOM 2324 O O . VAL A 1 292 ? -2.869 14.826 -21.688 1.00 37.97 292 VAL A O 1
ATOM 2327 N N . LEU A 1 293 ? -1.949 16.311 -23.090 1.00 31.70 293 LEU A N 1
ATOM 2328 C CA . LEU A 1 293 ? -3.162 17.126 -23.215 1.00 31.70 293 LEU A CA 1
ATOM 2329 C C . LEU A 1 293 ? -4.221 16.503 -24.141 1.00 31.70 293 LEU A C 1
ATOM 2331 O O . LEU A 1 293 ? -5.396 16.784 -23.957 1.00 31.70 293 LEU A O 1
ATOM 2335 N N . SER A 1 294 ? -3.850 15.606 -25.063 1.00 33.75 294 SER A N 1
ATOM 2336 C CA . SER A 1 294 ? -4.821 14.868 -25.892 1.00 33.75 294 SER A CA 1
ATOM 2337 C C . SER A 1 294 ? -5.516 13.696 -25.181 1.00 33.75 294 SER A C 1
ATOM 2339 O O . SER A 1 294 ? -6.331 13.025 -25.800 1.00 33.75 294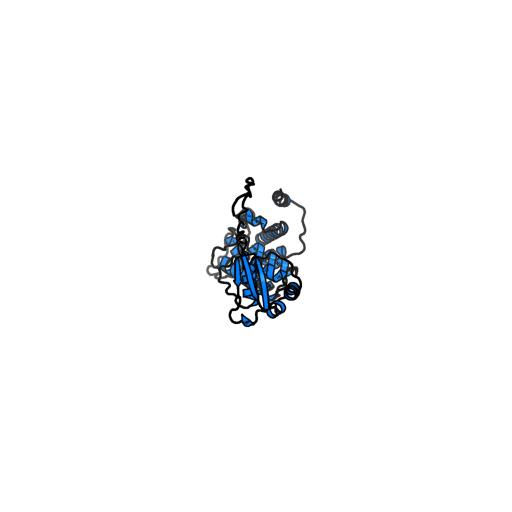 SER A O 1
ATOM 2341 N N . PHE A 1 295 ? -5.189 13.420 -23.912 1.00 34.06 295 PHE A N 1
ATOM 2342 C CA . PHE A 1 295 ? -5.908 12.449 -23.068 1.00 34.06 295 PHE A CA 1
ATOM 2343 C C . PHE A 1 295 ? -6.931 13.111 -22.124 1.00 34.06 295 PHE A C 1
ATOM 2345 O O . PHE A 1 295 ? -7.548 12.413 -21.324 1.00 34.06 295 PHE A O 1
ATOM 2352 N N . VAL A 1 296 ? -7.081 14.442 -22.176 1.00 31.80 296 VAL A N 1
ATOM 2353 C CA . VAL A 1 296 ? -7.964 15.229 -21.288 1.00 31.80 296 VAL A CA 1
ATOM 2354 C C . VAL A 1 296 ? -9.091 15.933 -22.071 1.00 31.80 296 VAL A C 1
ATOM 2356 O O . VAL A 1 296 ? -9.736 16.836 -21.549 1.00 31.80 296 VAL A O 1
ATOM 2359 N N . GLU A 1 297 ? -9.383 15.495 -23.297 1.00 29.97 297 GLU A N 1
ATOM 2360 C CA . GLU A 1 297 ? -10.618 15.850 -24.021 1.00 29.97 297 GLU A CA 1
ATOM 2361 C C . GLU A 1 297 ? -11.462 14.607 -24.307 1.00 29.97 297 GLU A C 1
ATOM 2363 O O . GLU A 1 297 ? -10.876 13.581 -24.728 1.00 29.97 297 GLU A O 1
#

Mean predicted aligned error: 13.89 Å

Solvent-accessible surface area (backbone atoms only — not comparable to full-atom values): 17931 Å² total; per-residue (Å²): 131,89,82,84,88,85,82,82,91,74,93,74,84,79,78,74,82,79,80,75,77,74,79,75,69,46,73,45,81,45,65,83,52,76,95,48,59,92,62,47,79,39,72,50,79,30,63,42,98,49,90,64,28,37,35,35,38,50,36,39,60,69,60,46,38,74,53,11,68,55,46,51,50,44,80,74,49,93,70,93,72,94,56,61,50,68,42,52,50,54,43,48,26,50,75,71,72,49,71,80,68,61,99,72,72,38,61,55,54,51,50,51,28,24,52,51,16,46,74,34,61,20,38,69,49,23,29,54,34,46,53,50,55,44,50,50,51,48,45,37,56,74,69,64,47,87,74,63,40,81,44,57,64,34,51,65,56,57,52,48,53,49,52,34,34,42,75,70,68,74,38,64,58,50,72,66,38,51,52,49,47,54,50,48,49,53,72,43,44,66,58,42,45,43,74,46,65,41,56,87,64,56,79,82,84,70,88,61,92,76,71,85,59,90,59,83,72,86,48,88,73,45,64,67,51,85,90,70,53,75,72,57,72,60,53,28,40,88,46,83,74,33,57,79,80,51,54,73,64,57,53,50,38,49,49,49,16,52,51,44,16,56,78,53,60,64,34,47,66,62,12,49,48,57,49,57,49,88,77,79,75,79,74,87,72,75,75,60,69,58,58,62,56,65,73,75,113